Protein AF-A0A969L9N4-F1 (afdb_monomer_lite)

Secondary structure (DSSP, 8-state):
-HHHHHTT---EEEEE--GGGGTTS---SGGGEEEEE-GGG-TT-EEEEEE-SSHHHHHHHHHHHHHTGGGEEEEEETTEEEEEETTS-HHHHHHHHHHHHHGGGTPPPPPPPPPP-PPPP-------------------------------PPPP-PPPP--------PPP-------PPPP--------PPPPPPPPP------------------SS--B-TT--EEETTEEEEEEEEEEEEEEE--TTS-SPPEEEEEEEEEEEEEEEE-SSS-EE-PPPEEE-TT--EE-B-SGGGGGS-TTT-----EE-TT-EEEEEEEEEE-TT--S-EEEEE-SSTT---EEEEE--PPPTT-

Structure (mmCIF, N/CA/C/O backbone):
data_AF-A0A969L9N4-F1
#
_entry.id   AF-A0A969L9N4-F1
#
loop_
_atom_site.group_PDB
_atom_site.id
_atom_site.type_symbol
_atom_site.label_atom_id
_atom_site.label_alt_id
_atom_site.label_comp_id
_atom_site.label_asym_id
_atom_site.label_entity_id
_atom_site.label_seq_id
_atom_site.pdbx_PDB_ins_code
_atom_site.Cartn_x
_atom_site.Cartn_y
_atom_site.Cartn_z
_atom_site.occupancy
_atom_site.B_iso_or_equiv
_atom_site.auth_seq_id
_atom_site.auth_comp_id
_atom_site.auth_asym_id
_atom_site.auth_atom_id
_atom_site.pdbx_PDB_model_num
ATOM 1 N N . MET A 1 1 ? -23.355 11.011 -6.872 1.00 89.75 1 MET A N 1
ATOM 2 C CA . MET A 1 1 ? -23.318 10.849 -5.401 1.00 89.75 1 MET A CA 1
ATOM 3 C C . MET A 1 1 ? -24.676 10.509 -4.783 1.00 89.75 1 MET A C 1
ATOM 5 O O . MET A 1 1 ? -24.779 9.471 -4.146 1.00 89.75 1 MET A O 1
ATOM 9 N N . ASN A 1 2 ? -25.733 11.305 -5.001 1.00 90.38 2 ASN A N 1
ATOM 10 C CA . ASN A 1 2 ? -27.054 11.066 -4.384 1.00 90.38 2 ASN A CA 1
ATOM 11 C C . ASN A 1 2 ? -27.631 9.664 -4.633 1.00 90.38 2 ASN A C 1
ATOM 13 O O . ASN A 1 2 ? -28.237 9.103 -3.732 1.00 90.38 2 ASN A O 1
ATOM 17 N N . GLN A 1 3 ? -27.413 9.078 -5.814 1.00 91.38 3 GLN A N 1
ATOM 18 C CA . GLN A 1 3 ? -27.868 7.715 -6.115 1.00 91.38 3 GLN A CA 1
ATOM 19 C C . GLN A 1 3 ? -27.138 6.639 -5.299 1.00 91.38 3 GLN A C 1
ATOM 21 O O . GLN A 1 3 ? -27.783 5.693 -4.869 1.00 91.38 3 GLN A O 1
ATOM 26 N N . LEU A 1 4 ? -25.837 6.804 -5.025 1.00 93.25 4 LEU A N 1
ATOM 27 C CA . LEU A 1 4 ? -25.093 5.889 -4.148 1.00 93.25 4 LEU A CA 1
ATOM 28 C C . LEU A 1 4 ? -25.651 5.960 -2.718 1.00 93.25 4 LEU A C 1
ATOM 30 O O . LEU A 1 4 ? -25.966 4.936 -2.124 1.00 93.25 4 LEU A O 1
ATOM 34 N N . ARG A 1 5 ? -25.880 7.180 -2.213 1.00 93.81 5 ARG A N 1
ATOM 35 C CA . ARG A 1 5 ? -26.465 7.407 -0.882 1.00 93.81 5 ARG A CA 1
ATOM 36 C C . ARG A 1 5 ? -27.893 6.873 -0.771 1.00 93.81 5 ARG A C 1
ATOM 38 O O . ARG A 1 5 ? -28.234 6.227 0.210 1.00 93.81 5 ARG A O 1
ATOM 45 N N . ALA A 1 6 ? -28.731 7.132 -1.775 1.00 91.00 6 ALA A N 1
ATOM 46 C CA . ALA A 1 6 ? -30.112 6.650 -1.822 1.00 91.00 6 ALA A CA 1
ATOM 47 C C . ALA A 1 6 ? -30.187 5.120 -1.888 1.00 91.00 6 ALA A C 1
ATOM 49 O O . ALA A 1 6 ? -31.139 4.527 -1.391 1.00 91.00 6 ALA A O 1
ATOM 50 N N . ALA A 1 7 ? -29.166 4.492 -2.467 1.00 91.38 7 ALA A N 1
ATOM 51 C CA . ALA A 1 7 ? -29.009 3.053 -2.464 1.00 91.38 7 ALA A CA 1
ATOM 52 C C . ALA A 1 7 ? -28.450 2.507 -1.145 1.00 91.38 7 ALA A C 1
ATOM 54 O O . ALA A 1 7 ? -28.173 1.326 -1.099 1.00 91.38 7 ALA A O 1
ATOM 55 N N . GLY A 1 8 ? -28.253 3.312 -0.096 1.00 94.19 8 GLY A N 1
ATOM 56 C CA . GLY A 1 8 ? -27.733 2.844 1.193 1.00 94.19 8 GLY A CA 1
ATOM 57 C C . GLY A 1 8 ? -26.240 2.507 1.195 1.00 94.19 8 GLY A C 1
ATOM 58 O O . GLY A 1 8 ? -25.780 1.832 2.109 1.00 94.19 8 GLY A O 1
ATOM 59 N N . LEU A 1 9 ? -25.485 2.959 0.189 1.00 95.69 9 LEU A N 1
ATOM 60 C CA . LEU A 1 9 ? -24.031 2.819 0.177 1.00 95.69 9 LEU A CA 1
ATOM 61 C C . LEU A 1 9 ? -23.372 3.870 1.071 1.00 95.69 9 LEU A C 1
ATOM 63 O O . LEU A 1 9 ? -23.846 5.002 1.195 1.00 95.69 9 LEU A O 1
ATOM 67 N N . GLU A 1 10 ? -22.229 3.499 1.633 1.00 95.81 10 GLU A N 1
ATOM 68 C CA . GLU A 1 10 ? -21.398 4.365 2.462 1.00 95.81 10 GLU A CA 1
ATOM 69 C C . GLU A 1 10 ? -20.672 5.428 1.629 1.00 95.81 10 GLU A C 1
ATOM 71 O O . GLU A 1 10 ? -19.578 5.216 1.115 1.00 95.81 10 GLU A O 1
ATOM 76 N N . VAL A 1 11 ? -21.296 6.595 1.485 1.00 96.56 11 VAL A N 1
ATOM 77 C CA . VAL A 1 11 ? -20.737 7.738 0.752 1.00 96.56 11 VAL A CA 1
ATOM 78 C C . VAL A 1 11 ? -20.773 9.000 1.606 1.00 96.56 11 VAL A C 1
ATOM 80 O O . VAL A 1 11 ? -21.617 9.889 1.424 1.00 96.56 11 VAL A O 1
ATOM 83 N N . GLU A 1 12 ? -19.856 9.077 2.567 1.00 96.19 12 GLU A N 1
ATOM 84 C CA . GLU A 1 12 ? -19.789 10.187 3.515 1.00 96.19 12 GLU A CA 1
ATOM 85 C C . GLU A 1 12 ? -18.872 11.324 3.062 1.00 96.19 12 GLU A C 1
ATOM 87 O O . GLU A 1 12 ? -17.920 11.123 2.308 1.00 96.19 12 GLU A O 1
ATOM 92 N N . ASN A 1 13 ? -19.195 12.536 3.526 1.00 95.19 13 ASN A N 1
ATOM 93 C CA . ASN A 1 13 ? -18.453 13.781 3.282 1.00 95.19 13 ASN A CA 1
ATOM 94 C C . ASN A 1 13 ? -17.995 13.974 1.819 1.00 95.19 13 ASN A C 1
ATOM 96 O O . ASN A 1 13 ? -16.795 14.112 1.562 1.00 95.19 13 ASN A O 1
ATOM 100 N N . PRO A 1 14 ? -18.930 13.984 0.846 1.00 96.75 14 PRO A N 1
ATOM 101 C CA . PRO A 1 14 ? -18.577 14.185 -0.549 1.00 96.75 14 PRO A CA 1
ATOM 102 C C . PRO A 1 14 ? -17.914 15.552 -0.748 1.00 96.75 14 PRO A C 1
ATOM 104 O O . PRO A 1 14 ? -18.476 16.581 -0.371 1.00 96.75 14 PRO A O 1
ATOM 107 N N . ARG A 1 15 ? -16.743 15.572 -1.384 1.00 96.94 15 ARG A N 1
ATOM 108 C CA . ARG A 1 15 ? -16.027 16.804 -1.741 1.00 96.94 15 ARG A CA 1
ATOM 109 C C . ARG A 1 15 ? -15.456 16.721 -3.156 1.00 96.94 15 ARG A C 1
ATOM 111 O O . ARG A 1 15 ? -15.240 15.610 -3.639 1.00 96.94 15 ARG A O 1
ATOM 118 N N . PRO A 1 16 ? -15.184 17.853 -3.828 1.00 97.56 16 PRO A N 1
ATOM 119 C CA . PRO A 1 16 ? -14.400 17.840 -5.060 1.00 97.56 16 PRO A CA 1
ATOM 120 C C . PRO A 1 16 ? -13.082 17.084 -4.856 1.00 97.56 16 PRO A C 1
ATOM 122 O O . PRO A 1 16 ? -12.451 17.216 -3.796 1.00 97.56 16 PRO A O 1
ATOM 125 N N . ALA A 1 17 ? -12.695 16.264 -5.833 1.00 95.31 17 ALA A N 1
ATOM 126 C CA . ALA A 1 17 ? -11.416 15.571 -5.761 1.00 95.31 17 ALA A CA 1
ATOM 127 C C . ALA A 1 17 ? -10.264 16.551 -6.037 1.00 95.31 17 ALA A C 1
ATOM 129 O O . ALA A 1 17 ? -10.355 17.416 -6.908 1.00 95.31 17 ALA A O 1
ATOM 130 N N . VAL A 1 18 ? -9.174 16.410 -5.293 1.00 94.81 18 VAL A N 1
ATOM 131 C CA . VAL A 1 18 ? -7.928 17.171 -5.453 1.00 94.81 18 VAL A CA 1
ATOM 132 C C . VAL A 1 18 ? -6.853 16.274 -6.074 1.00 94.81 18 VAL A C 1
ATOM 134 O O . VAL A 1 18 ? -7.010 15.055 -6.044 1.00 94.81 18 VAL A O 1
ATOM 137 N N . PRO A 1 19 ? -5.742 16.819 -6.608 1.00 91.94 19 PRO A N 1
ATOM 138 C CA . PRO A 1 19 ? -4.704 16.012 -7.257 1.00 91.94 19 PRO A CA 1
ATOM 139 C C . PRO A 1 19 ? -4.193 14.831 -6.417 1.00 91.94 19 PRO A C 1
ATOM 141 O O . PRO A 1 19 ? -3.973 13.754 -6.959 1.00 91.94 19 PRO A O 1
ATOM 144 N N . ALA A 1 20 ? -4.088 14.996 -5.094 1.00 89.25 20 ALA A N 1
ATOM 145 C CA . ALA A 1 20 ? -3.664 13.927 -4.189 1.00 89.25 20 ALA A CA 1
ATOM 146 C C . ALA A 1 20 ? -4.632 12.726 -4.140 1.00 89.25 20 ALA A C 1
ATOM 148 O O . ALA A 1 20 ? -4.199 11.612 -3.866 1.00 89.25 20 ALA A O 1
ATOM 149 N N . ASP A 1 21 ? -5.925 12.914 -4.434 1.00 94.00 21 ASP A N 1
ATOM 150 C CA . ASP A 1 21 ? -6.912 11.828 -4.365 1.00 94.00 21 ASP A CA 1
ATOM 151 C C . ASP A 1 21 ? -6.747 10.795 -5.492 1.00 94.00 21 ASP A C 1
ATOM 153 O O . ASP A 1 21 ? -7.208 9.665 -5.356 1.00 94.00 21 ASP A O 1
ATOM 157 N N . TYR A 1 22 ? -6.108 11.167 -6.607 1.00 92.31 22 TYR A N 1
ATOM 158 C CA . TYR A 1 22 ? -5.897 10.277 -7.756 1.00 92.31 22 TYR A CA 1
ATOM 159 C C . TYR A 1 22 ? -4.690 9.345 -7.566 1.00 92.31 22 TYR A C 1
ATOM 161 O O . TYR A 1 22 ? -4.505 8.412 -8.349 1.00 92.31 22 TYR A O 1
ATOM 169 N N . GLY A 1 23 ? -3.879 9.569 -6.526 1.00 89.25 23 GLY A N 1
ATOM 170 C CA . GLY A 1 23 ? -2.645 8.825 -6.298 1.00 89.25 23 GLY A CA 1
ATOM 171 C C . GLY A 1 23 ? -1.676 8.987 -7.470 1.00 89.25 23 GLY A C 1
ATOM 172 O O . GLY A 1 23 ? -1.331 10.102 -7.855 1.00 89.25 23 GLY A O 1
ATOM 173 N N . THR A 1 24 ? -1.242 7.866 -8.042 1.00 88.88 24 THR A N 1
ATOM 174 C CA . THR A 1 24 ? -0.358 7.827 -9.218 1.00 88.88 24 THR A CA 1
ATOM 175 C C . THR A 1 24 ? -1.117 7.858 -10.547 1.00 88.88 24 THR A C 1
ATOM 177 O O . THR A 1 24 ? -0.489 7.989 -11.599 1.00 88.88 24 THR A O 1
ATOM 180 N N . VAL A 1 25 ? -2.452 7.752 -10.527 1.00 90.62 25 VAL A N 1
ATOM 181 C CA . VAL A 1 25 ? -3.269 7.800 -11.744 1.00 90.62 25 VAL A CA 1
ATOM 182 C C . VAL A 1 25 ? -3.280 9.232 -12.280 1.00 90.62 25 VAL A C 1
ATOM 184 O O . VAL A 1 25 ? -3.599 10.157 -11.528 1.00 90.62 25 VAL A O 1
ATOM 187 N N . PRO A 1 26 ? -2.979 9.453 -13.574 1.00 87.50 26 PRO A N 1
ATOM 188 C CA . PRO A 1 26 ? -3.083 10.775 -14.170 1.00 87.50 26 PRO A CA 1
ATOM 189 C C . PRO A 1 26 ? -4.482 11.365 -13.936 1.00 87.50 26 PRO A C 1
ATOM 191 O O . PRO A 1 26 ? -5.478 10.698 -14.234 1.00 87.50 26 PRO A O 1
ATOM 194 N N . PRO A 1 27 ? -4.593 12.602 -13.424 1.00 87.44 27 PRO A N 1
ATOM 195 C CA . PRO A 1 27 ? -5.886 13.196 -13.129 1.00 87.44 27 PRO A CA 1
ATOM 196 C C . PRO A 1 27 ? -6.657 13.432 -14.436 1.00 87.44 27 PRO A C 1
ATOM 198 O O . PRO A 1 27 ? -6.322 14.309 -15.231 1.00 87.44 27 PRO A O 1
ATOM 201 N N . ARG A 1 28 ? -7.698 12.626 -14.662 1.00 91.00 28 ARG A N 1
ATOM 202 C CA . ARG A 1 28 ? -8.675 12.765 -15.753 1.00 91.00 28 ARG A CA 1
ATOM 203 C C . ARG A 1 28 ? -10.053 13.027 -15.160 1.00 91.00 28 ARG A C 1
ATOM 205 O O . ARG A 1 28 ? -10.305 12.690 -14.003 1.00 91.00 28 ARG A O 1
ATOM 212 N N . CYS A 1 29 ? -10.958 13.599 -15.953 1.00 92.19 29 CYS A N 1
ATOM 213 C CA . CYS A 1 29 ? -12.337 13.844 -15.514 1.00 92.19 29 CYS A CA 1
ATOM 214 C C . CYS A 1 29 ? -12.420 14.764 -14.267 1.00 92.19 29 CYS A C 1
ATOM 216 O O . CYS A 1 29 ? -13.337 14.645 -13.453 1.00 92.19 29 CYS A O 1
ATOM 218 N N . VAL A 1 30 ? -11.440 15.670 -14.113 1.00 89.06 30 VAL A N 1
ATOM 219 C CA . VAL A 1 30 ? -11.200 16.460 -12.889 1.00 89.06 30 VAL A CA 1
ATOM 220 C C . VAL A 1 30 ? -12.325 17.430 -12.549 1.00 89.06 30 VAL A C 1
ATOM 222 O O . VAL A 1 30 ? -12.646 17.614 -11.380 1.00 89.06 30 VAL A O 1
ATOM 225 N N . ASP A 1 31 ? -12.970 18.004 -13.562 1.00 87.75 31 ASP A N 1
ATOM 226 C CA . ASP A 1 31 ? -14.007 19.021 -13.365 1.00 87.75 31 ASP A CA 1
ATOM 227 C C . ASP A 1 31 ? -15.308 18.437 -12.798 1.00 87.75 31 ASP A C 1
ATOM 229 O O . ASP A 1 31 ? -16.216 19.166 -12.405 1.00 87.75 31 ASP A O 1
ATOM 233 N N . SER A 1 32 ? -15.445 17.110 -12.796 1.00 91.31 32 SER A N 1
ATOM 234 C CA . SER A 1 32 ? -16.660 16.411 -12.368 1.00 91.31 32 SER A CA 1
ATOM 235 C C . SER A 1 32 ? -16.356 15.198 -11.495 1.00 91.31 32 SER A C 1
ATOM 237 O O . SER A 1 32 ? -17.127 14.234 -11.455 1.00 91.31 32 SER A O 1
ATOM 239 N N . SER A 1 33 ? -15.234 15.247 -10.782 1.00 94.31 33 SER A N 1
ATOM 240 C CA . SER A 1 33 ? -14.834 14.212 -9.845 1.00 94.31 33 SER A CA 1
ATOM 241 C C . SER A 1 33 ? -15.171 14.588 -8.402 1.00 94.31 33 SER A C 1
ATOM 243 O O . SER A 1 33 ? -15.034 15.731 -7.957 1.00 94.31 33 SER A O 1
ATOM 245 N N . GLN A 1 34 ? -15.635 13.600 -7.643 1.00 97.56 34 GLN A N 1
ATOM 246 C CA . GLN A 1 34 ? -15.942 13.746 -6.227 1.00 97.56 34 GLN A CA 1
ATOM 247 C C . GLN A 1 34 ? -15.297 12.625 -5.424 1.00 97.56 34 GLN A C 1
ATOM 249 O O . GLN A 1 34 ? -15.506 11.448 -5.708 1.00 97.56 34 GLN A O 1
ATOM 254 N N . ARG A 1 35 ? -14.565 13.000 -4.379 1.00 97.00 35 ARG A N 1
ATOM 255 C CA . ARG A 1 35 ? -14.085 12.110 -3.324 1.00 97.00 35 ARG A CA 1
ATOM 256 C C . ARG A 1 35 ? -15.199 11.885 -2.304 1.00 97.00 35 ARG A C 1
ATOM 258 O O . ARG A 1 35 ? -15.939 12.816 -1.989 1.00 97.00 35 ARG A O 1
ATOM 265 N N . PHE A 1 36 ? -15.295 10.674 -1.769 1.00 97.75 36 PHE A N 1
ATOM 266 C CA . PHE A 1 36 ? -16.130 10.335 -0.614 1.00 97.75 36 PHE A CA 1
ATOM 267 C C . PHE A 1 36 ? -15.400 9.368 0.314 1.00 97.75 36 PHE A C 1
ATOM 269 O O . PHE A 1 36 ? -14.445 8.717 -0.107 1.00 97.75 36 PHE A O 1
ATOM 276 N N . PHE A 1 37 ? -15.881 9.254 1.548 1.00 95.88 37 PHE A N 1
ATOM 277 C CA . PHE A 1 37 ? -15.363 8.346 2.568 1.00 95.88 37 PHE A CA 1
ATOM 278 C C . PHE A 1 37 ? -16.292 7.149 2.780 1.00 95.88 37 PHE A C 1
ATOM 280 O O . PHE A 1 37 ? -17.510 7.281 2.642 1.00 95.88 37 PHE A O 1
ATOM 287 N N . ILE A 1 38 ? -15.698 6.008 3.139 1.00 96.75 38 ILE A N 1
ATOM 288 C CA . ILE A 1 38 ? -16.387 4.761 3.509 1.00 96.75 38 ILE A CA 1
ATOM 289 C C . ILE A 1 38 ? -16.078 4.502 4.993 1.00 96.75 38 ILE A C 1
ATOM 291 O O . ILE A 1 38 ? -15.004 3.973 5.297 1.00 96.75 38 ILE A O 1
ATOM 295 N N . PRO A 1 39 ? -16.945 4.927 5.934 1.00 92.88 39 PRO A N 1
ATOM 296 C CA . PRO A 1 39 ? -16.654 4.860 7.364 1.00 92.88 39 PRO A CA 1
ATOM 297 C C . PRO A 1 39 ? -16.324 3.458 7.878 1.00 92.88 39 PRO A C 1
ATOM 299 O O . PRO A 1 39 ? -15.489 3.346 8.774 1.00 92.88 39 PRO A O 1
ATOM 302 N N . SER A 1 40 ? -16.905 2.397 7.302 1.00 93.12 40 SER A N 1
ATOM 303 C CA . SER A 1 40 ? -16.633 1.020 7.735 1.00 93.12 40 SER A CA 1
ATOM 304 C C . SER A 1 40 ? -15.172 0.602 7.571 1.00 93.12 40 SER A C 1
ATOM 306 O O . SER A 1 40 ? -14.756 -0.387 8.161 1.00 93.12 40 SER A O 1
ATOM 308 N N . LEU A 1 41 ? -14.403 1.312 6.740 1.00 86.56 41 LEU A N 1
ATOM 309 C CA . LEU A 1 41 ? -12.993 1.022 6.478 1.00 86.56 41 LEU A CA 1
ATOM 310 C C . LEU A 1 41 ? -12.018 1.843 7.341 1.00 86.56 41 LEU A C 1
ATOM 312 O O . LEU A 1 41 ? -10.812 1.591 7.294 1.00 86.56 41 LEU A O 1
ATOM 316 N N . GLY A 1 42 ? -12.519 2.818 8.109 1.00 84.50 42 GLY A N 1
ATOM 317 C CA . GLY A 1 42 ? -11.715 3.692 8.968 1.00 84.50 42 GLY A CA 1
ATOM 318 C C . GLY A 1 42 ? -10.767 4.653 8.229 1.00 84.50 42 GLY A C 1
ATOM 319 O O . GLY A 1 42 ? -10.512 4.547 7.028 1.00 84.50 42 GLY A O 1
ATOM 320 N N . GLY A 1 43 ? -10.223 5.625 8.969 1.00 84.44 43 GLY A N 1
ATOM 321 C CA . GLY A 1 43 ? -9.206 6.560 8.472 1.00 84.44 43 GLY A CA 1
ATOM 322 C C . GLY A 1 43 ? -9.630 7.356 7.228 1.00 84.44 43 GLY A C 1
ATOM 323 O O . GLY A 1 43 ? -10.756 7.839 7.127 1.00 84.44 43 GLY A O 1
ATOM 324 N N . ALA A 1 44 ? -8.707 7.497 6.271 1.00 82.69 44 ALA A N 1
ATOM 325 C CA . ALA A 1 44 ? -8.928 8.201 5.006 1.00 82.69 44 ALA A CA 1
ATOM 326 C C . ALA A 1 44 ? -9.532 7.316 3.894 1.00 82.69 44 ALA A C 1
ATOM 328 O O . ALA A 1 44 ? -9.554 7.728 2.729 1.00 82.69 44 ALA A O 1
ATOM 329 N N . ALA A 1 45 ? -10.008 6.111 4.227 1.00 90.88 45 ALA A N 1
ATOM 330 C CA . ALA A 1 45 ? -10.568 5.154 3.279 1.00 90.88 45 ALA A CA 1
ATOM 331 C C . ALA A 1 45 ? -11.811 5.696 2.567 1.00 90.88 45 ALA A C 1
ATOM 333 O O . ALA A 1 45 ? -12.655 6.374 3.159 1.00 90.88 45 ALA A O 1
ATOM 334 N N . GLY A 1 46 ? -11.970 5.370 1.286 1.00 95.56 46 GLY A N 1
ATOM 335 C CA . GLY A 1 46 ? -13.135 5.844 0.550 1.00 95.56 46 GLY A CA 1
ATOM 336 C C . GLY A 1 46 ? -13.107 5.540 -0.935 1.00 95.56 46 GLY A C 1
ATOM 337 O O . GLY A 1 46 ? -12.300 4.738 -1.392 1.00 95.56 46 GLY A O 1
ATOM 338 N N . GLY A 1 47 ? -13.909 6.262 -1.715 1.00 96.50 47 GLY A N 1
ATOM 339 C CA . GLY A 1 47 ? -13.860 6.191 -3.175 1.00 96.50 47 GLY A CA 1
ATOM 340 C C . GLY A 1 47 ? -13.824 7.534 -3.901 1.00 96.50 47 GLY A C 1
ATOM 341 O O . GLY A 1 47 ? -13.813 8.613 -3.303 1.00 96.50 47 GLY A O 1
ATOM 342 N N . LEU A 1 48 ? -13.772 7.442 -5.220 1.00 97.06 48 LEU A N 1
ATOM 343 C CA . LEU A 1 48 ? -13.910 8.518 -6.184 1.00 97.06 48 LEU A CA 1
ATOM 344 C C . LEU A 1 48 ? -15.089 8.200 -7.097 1.00 97.06 48 LEU A C 1
ATOM 346 O O . LEU A 1 48 ? -15.211 7.089 -7.605 1.00 97.06 48 LEU A O 1
ATOM 350 N N . VAL A 1 49 ? -15.939 9.191 -7.336 1.00 97.31 49 VAL A N 1
ATOM 351 C CA . VAL A 1 49 ? -16.897 9.195 -8.442 1.00 97.31 49 VAL A CA 1
ATOM 352 C C . VAL A 1 49 ? -16.344 10.134 -9.499 1.00 97.31 49 VAL A C 1
ATOM 354 O O . VAL A 1 49 ? -16.136 11.308 -9.214 1.00 97.31 49 VAL A O 1
ATOM 357 N N . LEU A 1 50 ? -16.109 9.628 -10.701 1.00 95.81 50 LEU A N 1
ATOM 358 C CA . LEU A 1 50 ? -15.505 10.343 -11.819 1.00 95.81 50 LEU A CA 1
ATOM 359 C C . LEU A 1 50 ? -16.516 10.366 -12.966 1.00 95.81 50 LEU A C 1
ATOM 361 O O . LEU A 1 50 ? -16.956 9.312 -13.428 1.00 95.81 50 LEU A O 1
ATOM 365 N N . VAL A 1 51 ? -16.901 11.558 -13.420 1.00 95.25 51 VAL A N 1
ATOM 366 C CA . VAL A 1 51 ? -17.758 11.726 -14.601 1.00 95.25 51 VAL A CA 1
ATOM 367 C C . VAL A 1 51 ? -16.906 12.279 -15.733 1.00 95.25 51 VAL A C 1
ATOM 369 O O . VAL A 1 51 ? -16.506 13.439 -15.723 1.00 95.25 51 VAL A O 1
ATOM 372 N N . CYS A 1 52 ? -16.598 11.423 -16.694 1.00 94.88 52 CYS A N 1
ATOM 373 C CA . CYS A 1 52 ? -15.730 11.736 -17.817 1.00 94.88 52 CYS A CA 1
ATOM 374 C C . CYS A 1 52 ? -16.506 12.348 -18.981 1.00 94.88 52 CYS A C 1
ATOM 376 O O . CYS A 1 52 ? -17.734 12.238 -19.068 1.00 94.88 52 CYS A O 1
ATOM 378 N N . SER A 1 53 ? -15.782 12.968 -19.913 1.00 94.12 53 SER A N 1
ATOM 379 C CA . SER A 1 53 ? -16.399 13.597 -21.086 1.00 94.12 53 SER A CA 1
ATOM 380 C C . SER A 1 53 ? -17.059 12.570 -22.012 1.00 94.12 53 SER A C 1
ATOM 382 O O . SER A 1 53 ? -18.040 12.873 -22.689 1.00 94.12 53 SER A O 1
ATOM 384 N N . ASN A 1 54 ? -16.539 11.339 -22.033 1.00 94.38 54 ASN A N 1
ATOM 385 C CA . ASN A 1 54 ? -17.031 10.250 -22.866 1.00 94.38 54 ASN A CA 1
ATOM 386 C C . ASN A 1 54 ? -16.658 8.864 -22.296 1.00 94.38 54 ASN A C 1
ATOM 388 O O . ASN A 1 54 ? -15.894 8.737 -21.338 1.00 94.38 54 ASN A O 1
ATOM 392 N N . GLN A 1 55 ? -17.216 7.809 -22.899 1.00 95.62 55 GLN A N 1
ATOM 393 C CA . GLN A 1 55 ? -16.999 6.419 -22.477 1.00 95.62 55 GLN A CA 1
ATOM 394 C C . GLN A 1 55 ? -15.551 5.943 -22.670 1.00 95.62 55 GLN A C 1
ATOM 396 O O . GLN A 1 55 ? -15.062 5.140 -21.878 1.00 95.62 55 GLN A O 1
ATOM 401 N N . GLN A 1 56 ? -14.863 6.424 -23.710 1.00 95.75 56 GLN A N 1
ATOM 402 C CA . GLN A 1 56 ? -13.486 6.028 -24.007 1.00 95.75 56 GLN A CA 1
ATOM 403 C C . GLN A 1 56 ? -12.523 6.547 -22.936 1.00 95.75 56 GLN A C 1
ATOM 405 O O . GLN A 1 56 ? -11.649 5.810 -22.488 1.00 95.75 56 GLN A O 1
ATOM 410 N N . GLU A 1 57 ? -12.719 7.782 -22.476 1.00 95.12 57 GLU A N 1
ATOM 411 C CA . GLU A 1 57 ? -11.953 8.365 -21.375 1.00 95.12 57 GLU A CA 1
ATOM 412 C C . GLU A 1 57 ? -12.195 7.611 -20.059 1.00 95.12 57 GLU A C 1
ATOM 414 O O . GLU A 1 57 ? -11.235 7.246 -19.383 1.00 95.12 57 GLU A O 1
ATOM 419 N N . ALA A 1 58 ? -13.454 7.292 -19.733 1.00 95.62 58 ALA A N 1
ATOM 420 C CA . ALA A 1 58 ? -13.782 6.497 -18.547 1.00 95.62 58 ALA A CA 1
ATOM 421 C C . ALA A 1 58 ? -13.191 5.073 -18.606 1.00 95.62 58 ALA A C 1
ATOM 423 O O . ALA A 1 58 ? -12.749 4.550 -17.586 1.00 95.62 58 ALA A O 1
ATOM 424 N N . GLN A 1 59 ? -13.157 4.442 -19.786 1.00 96.50 59 GLN A N 1
ATOM 425 C CA . GLN A 1 59 ? -12.516 3.136 -19.990 1.00 96.50 59 GLN A CA 1
ATOM 426 C C . GLN A 1 59 ? -10.997 3.214 -19.826 1.00 96.50 59 GLN A C 1
ATOM 428 O O . GLN A 1 59 ? -10.424 2.342 -19.178 1.00 96.50 59 GLN A O 1
ATOM 433 N N . ALA A 1 60 ? -10.347 4.227 -20.406 1.00 95.00 60 ALA A N 1
ATOM 434 C CA . ALA A 1 60 ? -8.909 4.423 -20.252 1.00 95.00 60 ALA A CA 1
ATOM 435 C C . ALA A 1 60 ? -8.550 4.621 -18.775 1.00 95.00 60 ALA A C 1
ATOM 437 O O . ALA A 1 60 ? -7.675 3.935 -18.260 1.00 95.00 60 ALA A O 1
ATOM 438 N N . LEU A 1 61 ? -9.308 5.467 -18.073 1.00 95.12 61 LEU A N 1
ATOM 439 C CA . LEU A 1 61 ? -9.111 5.698 -16.648 1.00 95.12 61 LEU A CA 1
ATOM 440 C C . LEU A 1 61 ? -9.351 4.430 -15.816 1.00 95.12 61 LEU A C 1
ATOM 442 O O . LEU A 1 61 ? -8.601 4.154 -14.888 1.00 95.12 61 LEU A O 1
ATOM 446 N N . GLN A 1 62 ? -10.360 3.623 -16.160 1.00 95.94 62 GLN A N 1
ATOM 447 C CA . GLN A 1 62 ? -10.577 2.340 -15.495 1.00 95.94 62 GLN A CA 1
ATOM 448 C C . GLN A 1 62 ? -9.382 1.394 -15.667 1.00 95.94 62 GLN A C 1
ATOM 450 O O . GLN A 1 62 ? -9.000 0.719 -14.715 1.00 95.94 62 GLN A O 1
ATOM 455 N N . ASN A 1 63 ? -8.791 1.350 -16.863 1.00 95.06 63 ASN A N 1
ATOM 456 C CA . ASN A 1 63 ? -7.602 0.543 -17.118 1.00 95.06 63 ASN A CA 1
ATOM 457 C C . ASN A 1 63 ? -6.412 1.035 -16.286 1.00 95.06 63 ASN A C 1
ATOM 459 O O . ASN A 1 63 ? -5.720 0.204 -15.707 1.00 95.06 63 ASN A O 1
ATOM 463 N N . ASP A 1 64 ? -6.227 2.356 -16.177 1.00 92.56 64 ASP A N 1
ATOM 464 C CA . ASP A 1 64 ? -5.169 2.961 -15.360 1.00 92.56 64 ASP A CA 1
ATOM 465 C C . ASP A 1 64 ? -5.317 2.550 -13.878 1.00 92.56 64 ASP A C 1
ATOM 467 O O . ASP A 1 64 ? -4.354 2.101 -13.265 1.00 92.56 64 ASP A O 1
ATOM 471 N N . TYR A 1 65 ? -6.531 2.607 -13.312 1.00 93.31 65 TYR A N 1
ATOM 472 C CA . TYR A 1 65 ? -6.790 2.142 -11.938 1.00 93.31 65 TYR A CA 1
ATOM 473 C C . TYR A 1 65 ? -6.612 0.628 -11.767 1.00 93.31 65 TYR A C 1
ATOM 475 O O . TYR A 1 65 ? -6.033 0.189 -10.778 1.00 93.31 65 TYR A O 1
ATOM 483 N N . ASN A 1 66 ? -7.086 -0.180 -12.719 1.00 90.00 66 ASN A N 1
ATOM 484 C CA . ASN A 1 66 ? -6.943 -1.636 -12.649 1.00 90.00 66 ASN A CA 1
ATOM 485 C C . ASN A 1 66 ? -5.474 -2.074 -12.751 1.00 90.00 66 ASN A C 1
ATOM 487 O O . ASN A 1 66 ? -5.096 -3.081 -12.157 1.00 90.00 66 ASN A O 1
ATOM 491 N N . ALA A 1 67 ? -4.640 -1.312 -13.465 1.00 88.94 67 ALA A N 1
ATOM 492 C CA . ALA A 1 67 ? -3.203 -1.554 -13.553 1.00 88.94 67 ALA A CA 1
ATOM 493 C C . ALA A 1 67 ? -2.468 -1.321 -12.219 1.00 88.94 67 ALA A C 1
ATOM 495 O O . ALA A 1 67 ? -1.389 -1.872 -12.025 1.00 88.94 67 ALA A O 1
ATOM 496 N N . LEU A 1 68 ? -3.055 -0.564 -11.282 1.00 81.25 68 LEU A N 1
ATOM 497 C CA . LEU A 1 68 ? -2.525 -0.411 -9.920 1.00 81.25 68 LEU A CA 1
ATOM 498 C C . LEU A 1 68 ? -2.802 -1.629 -9.019 1.00 81.25 68 LEU A C 1
ATOM 500 O O . LEU A 1 68 ? -2.337 -1.672 -7.879 1.00 81.25 68 LEU A O 1
ATOM 504 N N . GLY A 1 69 ? -3.552 -2.622 -9.506 1.00 79.56 69 GLY A N 1
ATOM 505 C CA . GLY A 1 69 ? -3.832 -3.863 -8.790 1.00 79.56 69 GLY A CA 1
ATOM 506 C C . GLY A 1 69 ? -4.843 -3.705 -7.651 1.00 79.56 69 GLY A C 1
ATOM 507 O O . GLY A 1 69 ? -5.770 -2.897 -7.711 1.00 79.56 69 GLY A O 1
ATOM 508 N N . ALA A 1 70 ? -4.671 -4.507 -6.597 1.00 72.19 70 ALA A N 1
ATOM 509 C CA . ALA A 1 70 ? -5.653 -4.686 -5.522 1.00 72.19 70 ALA A CA 1
ATOM 510 C C . ALA A 1 70 ? -5.939 -3.431 -4.669 1.00 72.19 70 ALA A C 1
ATOM 512 O O . ALA A 1 70 ? -6.824 -3.468 -3.819 1.00 72.19 70 ALA A O 1
ATOM 513 N N . GLY A 1 71 ? -5.225 -2.317 -4.876 1.00 78.62 71 GLY A N 1
ATOM 514 C CA . GLY A 1 71 ? -5.426 -1.074 -4.123 1.00 78.62 71 GLY A CA 1
ATOM 515 C C . GLY A 1 71 ? -6.770 -0.382 -4.386 1.00 78.62 71 GLY A C 1
ATOM 516 O O . GLY A 1 71 ? -7.216 0.419 -3.564 1.00 78.62 71 GLY A O 1
ATOM 517 N N . SER A 1 72 ? -7.446 -0.696 -5.496 1.00 87.81 72 SER A N 1
ATOM 518 C CA . SER A 1 72 ? -8.765 -0.139 -5.805 1.00 87.81 72 SER A CA 1
ATOM 519 C C . SER A 1 72 ? -9.650 -1.123 -6.563 1.00 87.81 72 SER A C 1
ATOM 521 O O . SER A 1 72 ? -9.177 -1.893 -7.395 1.00 87.81 72 SER A O 1
ATOM 523 N N . ARG A 1 73 ? -10.958 -1.075 -6.306 1.00 94.75 73 ARG A N 1
ATOM 524 C CA . ARG A 1 73 ? -11.978 -1.735 -7.128 1.00 94.75 73 ARG A CA 1
ATOM 525 C C . ARG A 1 73 ? -12.694 -0.688 -7.961 1.00 94.75 73 ARG A C 1
ATOM 527 O O . ARG A 1 73 ? -13.112 0.343 -7.439 1.00 94.75 73 ARG A O 1
ATOM 534 N N . THR A 1 74 ? -12.855 -0.955 -9.252 1.00 96.88 74 THR A N 1
ATOM 535 C CA . THR A 1 74 ? -13.479 -0.008 -10.175 1.00 96.88 74 THR A CA 1
ATOM 536 C C . THR A 1 74 ? -14.758 -0.554 -10.790 1.00 96.88 74 THR A C 1
ATOM 538 O O . THR A 1 74 ? -14.830 -1.695 -11.242 1.00 96.88 74 THR A O 1
ATOM 541 N N . PHE A 1 75 ? -15.772 0.300 -10.872 1.00 96.75 75 PHE A N 1
ATOM 542 C CA . PHE A 1 75 ? -17.052 0.005 -11.501 1.00 96.75 75 PHE A CA 1
ATOM 543 C C . PHE A 1 75 ? -17.366 1.108 -12.497 1.00 96.75 75 PHE A C 1
ATOM 545 O O . PHE A 1 75 ? -17.322 2.289 -12.152 1.00 96.75 75 PHE A O 1
ATOM 552 N N . ARG A 1 76 ? -17.704 0.746 -13.733 1.00 96.50 76 ARG A N 1
ATOM 553 C CA . ARG A 1 76 ? -17.973 1.718 -14.792 1.00 96.50 76 ARG A CA 1
ATOM 554 C C . ARG A 1 76 ? -19.339 1.492 -15.404 1.00 96.50 76 ARG A C 1
ATOM 556 O O . ARG A 1 76 ? -19.723 0.358 -15.672 1.00 96.50 76 ARG A O 1
ATOM 563 N N . ASN A 1 77 ? -20.020 2.588 -15.708 1.00 95.69 77 ASN A N 1
ATOM 564 C CA . ASN A 1 77 ? -21.188 2.587 -16.566 1.00 95.69 77 ASN A CA 1
ATOM 565 C C . ASN A 1 77 ? -21.202 3.852 -17.429 1.00 95.69 77 ASN A C 1
ATOM 567 O O . ASN A 1 77 ? -21.170 4.967 -16.911 1.00 95.69 77 ASN A O 1
ATOM 571 N N . ASN A 1 78 ? -21.234 3.686 -18.752 1.00 94.75 78 ASN A N 1
ATOM 572 C CA . ASN A 1 78 ? -21.046 4.777 -19.707 1.00 94.75 78 ASN A CA 1
ATOM 573 C C . ASN A 1 78 ? -19.785 5.614 -19.400 1.00 94.75 78 ASN A C 1
ATOM 575 O O . ASN A 1 78 ? -18.676 5.083 -19.387 1.00 94.75 78 ASN A O 1
ATOM 579 N N . ASN A 1 79 ? -19.952 6.922 -19.210 1.00 95.50 79 ASN A N 1
ATOM 580 C CA . ASN A 1 79 ? -18.903 7.885 -18.898 1.00 95.50 79 ASN A CA 1
ATOM 581 C C . ASN A 1 79 ? -18.721 8.098 -17.383 1.00 95.50 79 ASN A C 1
ATOM 583 O O . ASN A 1 79 ? -18.000 9.008 -16.989 1.00 95.50 79 ASN A O 1
ATOM 587 N N . VAL A 1 80 ? -19.373 7.294 -16.538 1.00 95.81 80 VAL A N 1
ATOM 588 C CA . VAL A 1 80 ? -19.219 7.336 -15.081 1.00 95.81 80 VAL A CA 1
ATOM 589 C C . VAL A 1 80 ? -18.336 6.179 -14.632 1.00 95.81 80 VAL A C 1
ATOM 591 O O . VAL A 1 80 ? -18.600 5.020 -14.959 1.00 95.81 80 VAL A O 1
ATOM 594 N N . LEU A 1 81 ? -17.313 6.497 -13.849 1.00 96.62 81 LEU A N 1
ATOM 595 C CA . LEU A 1 81 ? -16.435 5.547 -13.180 1.00 96.62 81 LEU A CA 1
ATOM 596 C C . LEU A 1 81 ? -16.523 5.778 -11.670 1.00 96.62 81 LEU A C 1
ATOM 598 O O . LEU A 1 81 ? -16.434 6.908 -11.198 1.00 96.62 81 LEU A O 1
ATOM 602 N N . VAL A 1 82 ? -16.694 4.708 -10.907 1.00 97.38 82 VAL A N 1
ATOM 603 C CA . VAL A 1 82 ? -16.576 4.714 -9.452 1.00 97.38 82 VAL A CA 1
ATOM 604 C C . VAL A 1 82 ? -15.378 3.855 -9.089 1.00 97.38 82 VAL A C 1
ATOM 606 O O . VAL A 1 82 ? -15.356 2.673 -9.415 1.00 97.38 82 VAL A O 1
ATOM 609 N N . SER A 1 83 ? -14.387 4.454 -8.441 1.00 96.69 83 SER A N 1
ATOM 610 C CA . SER A 1 83 ? -13.254 3.750 -7.839 1.00 96.69 83 SER A CA 1
ATOM 611 C C . SER A 1 83 ? -13.458 3.736 -6.330 1.00 96.69 83 SER A C 1
ATOM 613 O O . SER A 1 83 ? -13.801 4.764 -5.755 1.00 96.69 83 SER A O 1
ATOM 615 N N . VAL A 1 84 ? -13.307 2.594 -5.679 1.00 96.94 84 VAL A N 1
ATOM 616 C CA . VAL A 1 84 ? -13.406 2.450 -4.221 1.00 96.94 84 VAL A CA 1
ATOM 617 C C . VAL A 1 84 ? -12.181 1.727 -3.696 1.00 96.94 84 VAL A C 1
ATOM 619 O O . VAL A 1 84 ? -11.557 0.953 -4.418 1.00 96.94 84 VAL A O 1
ATOM 622 N N . ASP A 1 85 ? -11.845 1.991 -2.438 1.00 94.56 85 ASP A N 1
ATOM 623 C CA . ASP A 1 85 ? -10.780 1.300 -1.716 1.00 94.56 85 ASP A CA 1
ATOM 624 C C . ASP A 1 85 ? -10.920 -0.227 -1.848 1.00 94.56 85 ASP A C 1
ATOM 626 O O . ASP A 1 85 ? -12.013 -0.781 -1.695 1.00 94.56 85 ASP A O 1
ATOM 630 N N . GLY A 1 86 ? -9.812 -0.904 -2.158 1.00 92.69 86 GLY A N 1
ATOM 631 C CA . GLY A 1 86 ? -9.787 -2.349 -2.383 1.00 92.69 86 GLY A CA 1
ATOM 632 C C . GLY A 1 86 ? -10.157 -3.199 -1.163 1.00 92.69 86 GLY A C 1
ATOM 633 O O . GLY A 1 86 ? -10.479 -4.372 -1.336 1.00 92.69 86 GLY A O 1
ATOM 634 N N . ARG A 1 87 ? -10.166 -2.617 0.046 1.00 90.88 87 ARG A N 1
ATOM 635 C CA . ARG A 1 87 ? -10.494 -3.301 1.309 1.00 90.88 87 ARG A CA 1
ATOM 636 C C . ARG A 1 87 ? -11.986 -3.568 1.521 1.00 90.88 87 ARG A C 1
ATOM 638 O O . ARG A 1 87 ? -12.341 -4.220 2.500 1.00 90.88 87 ARG A O 1
ATOM 645 N N . ILE A 1 88 ? -12.874 -3.066 0.659 1.00 94.44 88 ILE A N 1
ATOM 646 C CA . ILE A 1 88 ? -14.296 -3.423 0.757 1.00 94.44 88 ILE A CA 1
ATOM 647 C C . ILE A 1 88 ? -14.509 -4.920 0.504 1.00 94.44 88 ILE A C 1
ATOM 649 O O . ILE A 1 88 ? -13.842 -5.537 -0.325 1.00 94.44 88 ILE A O 1
ATOM 653 N N . THR A 1 89 ? -15.504 -5.494 1.174 1.00 92.81 89 THR A N 1
ATOM 654 C CA . THR A 1 89 ? -15.912 -6.887 0.941 1.00 92.81 89 THR A CA 1
ATOM 655 C C . THR A 1 89 ? -16.475 -7.082 -0.472 1.00 92.81 89 THR A C 1
ATOM 657 O O . THR A 1 89 ? -16.991 -6.144 -1.089 1.00 92.81 89 THR A O 1
ATOM 660 N N . ASP A 1 90 ? -16.479 -8.320 -0.975 1.00 91.12 90 ASP A N 1
ATOM 661 C CA . ASP A 1 90 ? -17.143 -8.653 -2.245 1.00 91.12 90 ASP A CA 1
ATOM 662 C C . ASP A 1 90 ? -18.626 -8.280 -2.243 1.00 91.12 90 ASP A C 1
ATOM 664 O O . ASP A 1 90 ? -19.160 -7.809 -3.248 1.00 91.12 90 ASP A O 1
ATOM 668 N N . GLN A 1 91 ? -19.293 -8.431 -1.097 1.00 92.56 91 GLN A N 1
ATOM 669 C CA . GLN A 1 91 ? -20.681 -8.019 -0.938 1.00 92.56 91 GLN A CA 1
ATOM 670 C C . GLN A 1 91 ? -20.843 -6.510 -1.150 1.00 92.56 91 GLN A C 1
ATOM 672 O O . GLN A 1 91 ? -21.690 -6.104 -1.944 1.00 92.56 91 GLN A O 1
ATOM 677 N N . GLN A 1 92 ? -20.026 -5.684 -0.491 1.00 95.00 92 GLN A N 1
ATOM 678 C CA . GLN A 1 92 ? -20.039 -4.233 -0.692 1.00 95.00 92 GLN A CA 1
ATOM 679 C C . GLN A 1 92 ? -19.716 -3.884 -2.150 1.00 95.00 92 GLN A C 1
ATOM 681 O O . GLN A 1 92 ? -20.438 -3.104 -2.767 1.00 95.00 92 GLN A O 1
ATOM 686 N N . ALA A 1 93 ? -18.693 -4.508 -2.740 1.00 95.75 93 ALA A N 1
ATOM 687 C CA . ALA A 1 93 ? -18.314 -4.288 -4.135 1.00 95.75 93 ALA A CA 1
ATOM 688 C C . ALA A 1 93 ? -19.474 -4.567 -5.103 1.00 95.75 93 ALA A C 1
ATOM 690 O O . ALA A 1 93 ? -19.766 -3.745 -5.973 1.00 95.75 93 ALA A O 1
ATOM 691 N N . ASN A 1 94 ? -20.197 -5.670 -4.900 1.00 94.44 94 ASN A N 1
ATOM 692 C CA . ASN A 1 94 ? -21.381 -6.013 -5.684 1.00 94.44 94 ASN A CA 1
ATOM 693 C C . ASN A 1 94 ? -22.497 -4.967 -5.541 1.00 94.44 94 ASN A C 1
ATOM 695 O O . ASN A 1 94 ? -23.172 -4.656 -6.524 1.00 94.44 94 ASN A O 1
ATOM 699 N N . GLN A 1 95 ? -22.682 -4.385 -4.351 1.00 95.31 95 GLN A N 1
ATOM 700 C CA . GLN A 1 95 ? -23.655 -3.308 -4.143 1.00 95.31 95 GLN A CA 1
ATOM 701 C C . GLN A 1 95 ? -23.251 -2.033 -4.902 1.00 95.31 95 GLN A C 1
ATOM 703 O O . GLN A 1 95 ? -24.081 -1.464 -5.614 1.00 95.31 95 GLN A O 1
ATOM 708 N N . TYR A 1 96 ? -21.983 -1.611 -4.825 1.00 96.25 96 TYR A N 1
ATOM 709 C CA . TYR A 1 96 ? -21.475 -0.481 -5.616 1.00 96.25 96 TYR A CA 1
ATOM 710 C C . TYR A 1 96 ? -21.660 -0.720 -7.116 1.00 96.25 96 TYR A C 1
ATOM 712 O O . TYR A 1 96 ? -22.199 0.141 -7.816 1.00 96.25 96 TYR A O 1
ATOM 720 N N . GLN A 1 97 ? -21.284 -1.903 -7.606 1.00 95.75 97 GLN A N 1
ATOM 721 C CA . GLN A 1 97 ? -21.438 -2.256 -9.012 1.00 95.75 97 GLN A CA 1
ATOM 722 C C . GLN A 1 97 ? -22.900 -2.235 -9.462 1.00 95.75 97 GLN A C 1
ATOM 724 O O . GLN A 1 97 ? -23.202 -1.695 -10.526 1.00 95.75 97 GLN A O 1
ATOM 729 N N . ALA A 1 98 ? -23.818 -2.777 -8.658 1.00 94.25 98 ALA A N 1
ATOM 730 C CA . ALA A 1 98 ? -25.243 -2.780 -8.973 1.00 94.25 98 ALA A CA 1
ATOM 731 C C . ALA A 1 98 ? -25.793 -1.355 -9.135 1.00 94.25 98 ALA A C 1
ATOM 733 O O . ALA A 1 98 ? -26.497 -1.070 -10.108 1.00 94.25 98 ALA A O 1
ATOM 734 N N . VAL A 1 99 ? -25.425 -0.439 -8.233 1.00 95.00 99 VAL A N 1
ATOM 735 C CA . VAL A 1 99 ? -25.858 0.962 -8.320 1.00 95.00 99 VAL A CA 1
ATOM 736 C C . VAL A 1 99 ? -25.242 1.648 -9.530 1.00 95.00 99 VAL A C 1
ATOM 738 O O . VAL A 1 99 ? -25.959 2.329 -10.261 1.00 95.00 99 VAL A O 1
ATOM 741 N N . VAL A 1 100 ? -23.949 1.433 -9.790 1.00 94.88 100 VAL A N 1
ATOM 742 C CA . VAL A 1 100 ? -23.271 1.996 -10.963 1.00 94.88 100 VAL A CA 1
ATOM 743 C C . VAL A 1 100 ? -23.913 1.504 -12.257 1.00 94.88 100 VAL A C 1
ATOM 745 O O . VAL A 1 100 ? -24.214 2.324 -13.120 1.00 94.88 100 VAL A O 1
ATOM 748 N N . ASN A 1 101 ? -24.230 0.213 -12.373 1.00 93.69 101 ASN A N 1
ATOM 749 C CA . ASN A 1 101 ? -24.925 -0.365 -13.528 1.00 93.69 101 ASN A CA 1
ATOM 750 C C . ASN A 1 101 ? -26.335 0.224 -13.737 1.00 93.69 101 ASN A C 1
ATOM 752 O O . ASN A 1 101 ? -26.785 0.358 -14.877 1.00 93.69 101 ASN A O 1
ATOM 756 N N . ALA A 1 102 ? -27.019 0.641 -12.667 1.00 90.94 102 ALA A N 1
ATOM 757 C CA . ALA A 1 102 ? -28.347 1.248 -12.752 1.00 90.94 102 ALA A CA 1
ATOM 758 C C . ALA A 1 102 ? -28.336 2.698 -13.286 1.00 90.94 102 ALA A C 1
ATOM 760 O O . ALA A 1 102 ? -29.335 3.134 -13.865 1.00 90.94 102 ALA A O 1
ATOM 761 N N . LEU A 1 103 ? -27.214 3.427 -13.165 1.00 85.25 103 LEU A N 1
ATOM 762 C CA . LEU A 1 103 ? -27.097 4.853 -13.533 1.00 85.25 103 LEU A CA 1
ATOM 763 C C . LEU A 1 103 ? -27.504 5.173 -14.985 1.00 85.25 103 LEU A C 1
ATOM 765 O O . LEU A 1 103 ? -27.989 6.268 -15.255 1.00 85.25 103 LEU A O 1
ATOM 769 N N . SER A 1 104 ? -27.352 4.226 -15.913 1.00 63.56 104 SER A N 1
ATOM 770 C CA . SER A 1 104 ? -27.577 4.441 -17.353 1.00 63.56 104 SER A CA 1
ATOM 771 C C . SER A 1 104 ? -29.016 4.289 -17.830 1.00 63.56 104 SER A C 1
ATOM 773 O O . SER A 1 104 ? -29.301 4.576 -18.989 1.00 63.56 104 SER A O 1
ATOM 775 N N . THR A 1 105 ? -29.931 3.824 -16.983 1.00 56.66 105 THR A N 1
ATOM 776 C CA . THR A 1 105 ? -31.286 3.465 -17.439 1.00 56.66 105 THR A CA 1
ATOM 777 C C . THR A 1 105 ? -32.333 4.546 -17.192 1.00 56.66 105 THR A C 1
ATOM 779 O O . THR A 1 105 ? -33.476 4.381 -17.608 1.00 56.66 105 THR A O 1
ATOM 782 N N . GLY A 1 106 ? -32.001 5.622 -16.464 1.00 53.47 106 GLY A N 1
ATOM 783 C CA . GLY A 1 106 ? -33.024 6.498 -15.873 1.00 53.47 106 GLY A CA 1
ATOM 784 C C . GLY A 1 106 ? -34.009 5.737 -14.964 1.00 53.47 106 GLY A C 1
ATOM 785 O O . GLY A 1 106 ? -35.035 6.286 -14.570 1.00 53.47 106 GLY A O 1
ATOM 786 N N . GLY A 1 107 ? -33.712 4.468 -14.662 1.00 47.50 107 GLY A N 1
ATOM 787 C CA . GLY A 1 107 ? -34.544 3.564 -13.895 1.00 47.50 107 GLY A CA 1
ATOM 788 C C . GLY A 1 107 ? -34.378 3.807 -12.405 1.00 47.50 107 GLY A C 1
ATOM 789 O O . GLY A 1 107 ? -33.315 4.197 -11.918 1.00 47.50 107 GLY A O 1
ATOM 790 N N . THR A 1 108 ? -35.454 3.568 -11.667 1.00 44.44 108 THR A N 1
ATOM 791 C CA . THR A 1 108 ? -35.438 3.513 -10.207 1.00 44.44 108 THR A CA 1
ATOM 792 C C . THR A 1 108 ? -34.435 2.456 -9.750 1.00 44.44 108 THR A C 1
ATOM 794 O O . THR A 1 108 ? -34.561 1.291 -10.128 1.00 44.44 108 THR A O 1
ATOM 797 N N . VAL A 1 109 ? -33.448 2.857 -8.944 1.00 47.50 109 VAL A N 1
ATOM 798 C CA . VAL A 1 109 ? -32.508 1.928 -8.303 1.00 47.50 109 VAL A CA 1
ATOM 799 C C . VAL A 1 109 ? -33.332 0.952 -7.453 1.00 47.50 109 VAL A C 1
ATOM 801 O O . VAL A 1 109 ? -34.102 1.422 -6.610 1.00 47.50 109 VAL A O 1
ATOM 804 N N . PRO A 1 110 ? -33.248 -0.374 -7.677 1.00 53.00 110 PRO A N 1
ATOM 805 C CA . PRO A 1 110 ? -33.968 -1.324 -6.843 1.00 53.00 110 PRO A CA 1
ATOM 806 C C . PRO A 1 110 ? -33.505 -1.150 -5.390 1.00 53.00 110 PRO A C 1
ATOM 808 O O . PRO A 1 110 ? -32.300 -1.007 -5.161 1.00 53.00 110 PRO A O 1
ATOM 811 N N . PRO A 1 111 ? -34.428 -1.117 -4.411 1.00 52.75 111 PRO A N 1
ATOM 812 C CA . PRO A 1 111 ? -34.041 -1.020 -3.012 1.00 52.75 111 PRO A CA 1
ATOM 813 C C . PRO A 1 111 ? -33.108 -2.186 -2.689 1.00 52.75 111 PRO A C 1
ATOM 815 O O . PRO A 1 111 ? -33.391 -3.326 -3.074 1.00 52.75 111 PRO A O 1
ATOM 818 N N . LEU A 1 112 ? -31.986 -1.895 -2.021 1.00 51.84 112 LEU A N 1
ATOM 819 C CA . LEU A 1 112 ? -31.092 -2.945 -1.547 1.00 51.84 112 LEU A CA 1
ATOM 820 C C . LEU A 1 112 ? -31.914 -3.975 -0.755 1.00 51.84 112 LEU A C 1
ATOM 822 O O . LEU A 1 112 ? -32.791 -3.577 0.023 1.00 51.84 112 LEU A O 1
ATOM 826 N N . PRO A 1 113 ? -31.634 -5.284 -0.899 1.00 54.62 113 PRO A N 1
ATOM 827 C CA . PRO A 1 113 ? -32.095 -6.239 0.098 1.00 54.62 113 PRO A CA 1
ATOM 828 C C . PRO A 1 113 ? -31.629 -5.738 1.474 1.00 54.62 113 PRO A C 1
ATOM 830 O O . PRO A 1 113 ? -30.538 -5.162 1.549 1.00 54.62 113 PRO A O 1
ATOM 833 N N . PRO A 1 114 ? -32.444 -5.890 2.537 1.00 46.91 114 PRO A N 1
ATOM 834 C CA . PRO A 1 114 ? -32.115 -5.365 3.856 1.00 46.91 114 PRO A CA 1
ATOM 835 C C . PRO A 1 114 ? -30.687 -5.770 4.200 1.00 46.91 114 PRO A C 1
ATOM 837 O O . PRO A 1 114 ? -30.363 -6.960 4.220 1.00 46.91 114 PRO A O 1
ATOM 840 N N . SER A 1 115 ? -29.832 -4.758 4.370 1.00 46.75 115 SER A N 1
ATOM 841 C CA . SER A 1 115 ? -28.447 -4.958 4.768 1.00 46.75 115 SER A CA 1
ATOM 842 C C . SER A 1 115 ? -28.462 -5.859 5.991 1.00 46.75 115 SER A C 1
ATOM 844 O O . SER A 1 115 ? -29.235 -5.600 6.920 1.00 46.75 115 SER A O 1
ATOM 846 N N . ALA A 1 116 ? -27.660 -6.928 5.972 1.00 41.78 116 ALA A N 1
ATOM 847 C CA . ALA A 1 116 ? -27.433 -7.725 7.166 1.00 41.78 116 ALA A CA 1
ATOM 848 C C . ALA A 1 116 ? -27.146 -6.742 8.303 1.00 41.78 116 ALA A C 1
ATOM 850 O O . ALA A 1 116 ? -26.344 -5.818 8.123 1.00 41.78 116 ALA A O 1
ATOM 851 N N . THR A 1 117 ? -27.912 -6.875 9.387 1.00 47.38 117 THR A N 1
ATOM 852 C CA . THR A 1 117 ? -27.847 -6.032 10.578 1.00 47.38 117 THR A CA 1
ATOM 853 C C . THR A 1 117 ? -26.391 -5.661 10.845 1.00 47.38 117 THR A C 1
ATOM 855 O O . THR A 1 117 ? -25.570 -6.584 10.859 1.00 47.38 117 THR A O 1
ATOM 858 N N . PRO A 1 118 ? -26.050 -4.365 11.008 1.00 39.88 118 PRO A N 1
ATOM 859 C CA . PRO A 1 118 ? -24.682 -3.973 11.318 1.00 39.88 118 PRO A CA 1
ATOM 860 C C . PRO A 1 118 ? -24.188 -4.865 12.450 1.00 39.88 118 PRO A C 1
ATOM 862 O O . PRO A 1 118 ? -24.884 -5.007 13.463 1.00 39.88 118 PRO A O 1
ATOM 865 N N . LEU A 1 119 ? -23.050 -5.533 12.228 1.00 37.28 119 LEU A N 1
ATOM 866 C CA . LEU A 1 119 ? -22.410 -6.326 13.268 1.00 37.28 119 LEU A CA 1
ATOM 867 C C . LEU A 1 119 ? -22.357 -5.443 14.520 1.00 37.28 119 LEU A C 1
ATOM 869 O O . LEU A 1 119 ? -21.910 -4.295 14.419 1.00 37.28 119 LEU A O 1
ATOM 873 N N . PRO A 1 120 ? -22.907 -5.904 15.658 1.00 35.78 120 PRO A N 1
ATOM 874 C CA . PRO A 1 120 ? -22.944 -5.093 16.859 1.00 35.78 120 PRO A CA 1
ATOM 875 C C . PRO A 1 120 ? -21.519 -4.654 17.171 1.00 35.78 120 PRO A C 1
ATOM 877 O O . PRO A 1 120 ? -20.610 -5.484 17.178 1.00 35.78 120 PRO A O 1
ATOM 880 N N . ALA A 1 121 ? -21.338 -3.350 17.392 1.00 38.12 121 ALA A N 1
ATOM 881 C CA . ALA A 1 121 ? -20.081 -2.797 17.866 1.00 38.12 121 ALA A CA 1
ATOM 882 C C . ALA A 1 121 ? -19.601 -3.656 19.040 1.00 38.12 121 ALA A C 1
ATOM 884 O O . ALA A 1 121 ? -20.333 -3.822 20.020 1.00 38.12 121 ALA A O 1
ATOM 885 N N . THR A 1 122 ? -18.424 -4.261 18.889 1.00 38.06 122 THR A N 1
ATOM 886 C CA . THR A 1 122 ? -17.823 -5.157 19.874 1.00 38.06 122 THR A CA 1
ATOM 887 C C . THR A 1 122 ? -17.866 -4.476 21.236 1.00 38.06 122 THR A C 1
ATOM 889 O O . THR A 1 122 ? -17.268 -3.419 21.437 1.00 38.06 122 THR A O 1
ATOM 892 N N . ALA A 1 123 ? -18.663 -5.038 22.144 1.00 35.50 123 ALA A N 1
ATOM 893 C CA . ALA A 1 123 ? -18.908 -4.456 23.449 1.00 35.50 123 ALA A CA 1
ATOM 894 C C . ALA A 1 123 ? -17.593 -4.360 24.230 1.00 35.50 123 ALA A C 1
ATOM 896 O O . ALA A 1 123 ? -16.879 -5.349 24.391 1.00 35.50 123 ALA A O 1
ATOM 897 N N . THR A 1 124 ? -17.299 -3.167 24.739 1.00 39.72 124 THR A N 1
ATOM 898 C CA . THR A 1 124 ? -16.231 -2.922 25.707 1.00 39.72 124 THR A CA 1
ATOM 899 C C . THR A 1 124 ? -16.440 -3.839 26.921 1.00 39.72 124 THR A C 1
ATOM 901 O O . THR A 1 124 ? -17.509 -3.765 27.541 1.00 39.72 124 THR A O 1
ATOM 904 N N . PRO A 1 125 ? -15.479 -4.707 27.292 1.00 42.41 125 PRO A N 1
ATOM 905 C CA . PRO A 1 125 ? -15.639 -5.560 28.460 1.00 42.41 125 PRO A CA 1
ATOM 906 C C . PRO A 1 125 ? -15.666 -4.685 29.718 1.00 42.41 125 PRO A C 1
ATOM 908 O O . PRO A 1 125 ? -14.667 -4.100 30.131 1.00 42.41 125 PRO A O 1
ATOM 911 N N . THR A 1 126 ? -16.853 -4.568 30.311 1.00 44.81 126 THR A N 1
ATOM 912 C CA . THR A 1 126 ? -17.063 -3.953 31.624 1.00 44.81 126 THR A CA 1
ATOM 913 C C . THR A 1 126 ? -16.714 -4.990 32.695 1.00 44.81 126 THR A C 1
ATOM 915 O O . THR A 1 126 ? -17.147 -6.137 32.609 1.00 44.81 126 THR A O 1
ATOM 918 N N . GLY A 1 127 ? -15.875 -4.581 33.650 1.00 46.47 127 GLY A N 1
ATOM 919 C CA . GLY A 1 127 ? -15.086 -5.437 34.540 1.00 46.47 127 GLY A CA 1
ATOM 920 C C . GLY A 1 127 ? -15.820 -6.423 35.456 1.00 46.47 127 GLY A C 1
ATOM 921 O O . GLY A 1 127 ? -17.026 -6.354 35.683 1.00 46.47 127 GLY A O 1
ATOM 922 N N . ALA A 1 128 ? -15.015 -7.281 36.086 1.00 37.09 128 ALA A N 1
ATOM 923 C CA . ALA A 1 128 ? -15.344 -7.962 37.334 1.00 37.09 128 ALA A CA 1
ATOM 924 C C . ALA A 1 128 ? -14.309 -7.569 38.413 1.00 37.09 128 ALA A C 1
ATOM 926 O O . ALA A 1 128 ? -13.112 -7.547 38.116 1.00 37.09 128 ALA A O 1
ATOM 927 N N . PRO A 1 129 ? -14.733 -7.254 39.652 1.00 54.12 129 PRO A N 1
ATOM 928 C CA . PRO A 1 129 ? -13.839 -6.900 40.748 1.00 54.12 129 PRO A CA 1
ATOM 929 C C . PRO A 1 129 ? -13.435 -8.149 41.546 1.00 54.12 129 PRO A C 1
ATOM 931 O O . PRO A 1 129 ? -14.288 -8.945 41.938 1.00 54.12 129 PRO A O 1
ATOM 934 N N . ALA A 1 130 ? -12.145 -8.299 41.846 1.00 44.97 130 ALA A N 1
ATOM 935 C CA . ALA A 1 130 ? -11.674 -9.282 42.818 1.00 44.97 130 ALA A CA 1
ATOM 936 C C . ALA A 1 130 ? -11.512 -8.622 44.194 1.00 44.97 130 ALA A C 1
ATOM 938 O O . ALA A 1 130 ? -10.579 -7.864 44.451 1.00 44.97 130 ALA A O 1
ATOM 939 N N . THR A 1 131 ? -12.457 -8.927 45.076 1.00 46.66 131 THR A N 1
ATOM 940 C CA . THR A 1 131 ? -12.410 -8.675 46.516 1.00 46.66 131 THR A CA 1
ATOM 941 C C . THR A 1 131 ? -11.469 -9.689 47.172 1.00 46.66 131 THR A C 1
ATOM 943 O O . THR A 1 131 ? -11.672 -10.891 47.012 1.00 46.66 131 THR A O 1
ATOM 946 N N . ALA A 1 132 ? -10.496 -9.241 47.969 1.00 41.62 132 ALA A N 1
ATOM 947 C CA . ALA A 1 132 ? -9.819 -10.104 48.938 1.00 41.62 132 ALA A CA 1
ATOM 948 C C . ALA A 1 132 ? -9.609 -9.369 50.269 1.00 41.62 132 ALA A C 1
ATOM 950 O O . ALA A 1 132 ? -9.103 -8.251 50.333 1.00 41.62 132 ALA A O 1
ATOM 951 N N . THR A 1 133 ? -10.065 -10.029 51.328 1.00 46.81 133 THR A N 1
ATOM 952 C CA . THR A 1 133 ? -10.230 -9.545 52.697 1.00 46.81 133 THR A CA 1
ATOM 953 C C . THR A 1 133 ? -9.095 -10.064 53.594 1.00 46.81 133 THR A C 1
ATOM 955 O O . THR A 1 133 ? -8.856 -11.262 53.638 1.00 46.81 133 THR A O 1
ATOM 958 N N . SER A 1 134 ? -8.425 -9.130 54.286 1.00 51.91 134 SER A N 1
ATOM 959 C CA . SER A 1 134 ? -7.757 -9.156 55.615 1.00 51.91 134 SER A CA 1
ATOM 960 C C . SER A 1 134 ? -7.133 -10.435 56.209 1.00 51.91 134 SER A C 1
ATOM 962 O O . SER A 1 134 ? -7.859 -11.403 56.391 1.00 51.91 134 SER A O 1
ATOM 964 N N . VAL A 1 135 ? -5.916 -10.311 56.788 1.00 38.53 135 VAL A N 1
ATOM 965 C CA . VAL A 1 135 ? -5.557 -10.674 58.197 1.00 38.53 135 VAL A CA 1
ATOM 966 C C . VAL A 1 135 ? -4.315 -9.850 58.672 1.00 38.53 135 VAL A C 1
ATOM 968 O O . VAL A 1 135 ? -3.415 -9.649 57.859 1.00 38.53 135 VAL A O 1
ATOM 971 N N . PRO A 1 136 ? -4.225 -9.374 59.945 1.00 66.62 136 PRO A N 1
ATOM 972 C CA . PRO A 1 136 ? -3.054 -8.697 60.559 1.00 66.62 136 PRO A CA 1
ATOM 973 C C . PRO A 1 136 ? -2.191 -9.657 61.439 1.00 66.62 136 PRO A C 1
ATOM 975 O O . PRO A 1 136 ? -2.661 -10.762 61.715 1.00 66.62 136 PRO A O 1
ATOM 978 N N . PRO A 1 137 ? -0.963 -9.303 61.914 1.00 55.84 137 PRO A N 1
ATOM 979 C CA . PRO A 1 137 ? -0.815 -8.590 63.206 1.00 55.84 137 PRO A CA 1
ATOM 980 C C . PRO A 1 137 ? 0.428 -7.659 63.395 1.00 55.84 137 PRO A C 1
ATOM 982 O O . PRO A 1 137 ? 1.491 -7.858 62.819 1.00 55.84 137 PRO A O 1
ATOM 985 N N . THR A 1 138 ? 0.240 -6.643 64.257 1.00 49.41 138 THR A N 1
ATOM 986 C CA . THR A 1 138 ? 1.056 -6.110 65.395 1.00 49.41 138 THR A CA 1
ATOM 987 C C . THR A 1 138 ? 2.473 -6.714 65.614 1.00 49.41 138 THR A C 1
ATOM 989 O O . THR A 1 138 ? 2.593 -7.929 65.580 1.00 49.41 138 THR A O 1
ATOM 992 N N . ALA A 1 139 ? 3.587 -6.021 65.936 1.00 37.12 139 ALA A N 1
ATOM 993 C CA . ALA A 1 139 ? 3.845 -4.837 66.781 1.00 37.12 139 ALA A CA 1
ATOM 994 C C . ALA A 1 139 ? 5.202 -4.131 66.459 1.00 37.12 139 ALA A C 1
ATOM 996 O O . ALA A 1 139 ? 6.065 -4.697 65.798 1.00 37.12 139 ALA A O 1
ATOM 997 N N . ALA A 1 140 ? 5.371 -2.912 66.993 1.00 43.75 140 ALA A N 1
ATOM 998 C CA . ALA A 1 140 ? 6.477 -1.936 66.854 1.00 43.75 140 ALA A CA 1
ATOM 999 C C . ALA A 1 140 ? 7.698 -2.195 67.797 1.00 43.75 140 ALA A C 1
ATOM 1001 O O . ALA A 1 140 ? 7.730 -3.270 68.393 1.00 43.75 140 ALA A O 1
ATOM 1002 N N . PRO A 1 141 ? 8.620 -1.237 68.118 1.00 65.12 141 PRO A N 1
ATOM 1003 C CA . PRO A 1 141 ? 9.069 0.017 67.462 1.00 65.12 141 PRO A CA 1
ATOM 1004 C C . PRO A 1 141 ? 10.620 0.200 67.425 1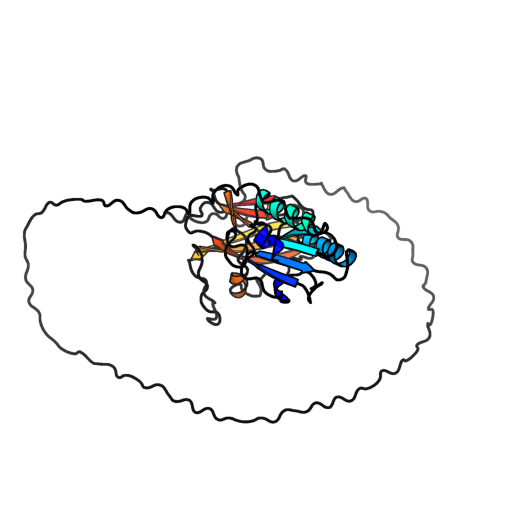.00 65.12 141 PRO A C 1
ATOM 1006 O O . PRO A 1 141 ? 11.357 -0.478 68.135 1.00 65.12 141 PRO A O 1
ATOM 1009 N N . ALA A 1 142 ? 11.123 1.226 66.720 1.00 39.62 142 ALA A N 1
ATOM 1010 C CA . ALA A 1 142 ? 12.323 1.954 67.158 1.00 39.62 142 ALA A CA 1
ATOM 1011 C C . ALA A 1 142 ? 12.314 3.419 66.692 1.00 39.62 142 ALA A C 1
ATOM 1013 O O . ALA A 1 142 ? 12.118 3.746 65.525 1.00 39.62 142 ALA A O 1
ATOM 1014 N N . THR A 1 143 ? 12.514 4.274 67.682 1.00 45.47 143 THR A N 1
ATOM 1015 C CA . THR A 1 143 ? 12.599 5.730 67.702 1.00 45.47 143 THR A CA 1
ATOM 1016 C C . THR A 1 143 ? 13.825 6.252 66.950 1.00 45.47 143 THR A C 1
ATOM 1018 O O . THR A 1 143 ? 14.924 5.757 67.180 1.00 45.47 143 THR A O 1
ATOM 1021 N N . ALA A 1 144 ? 13.681 7.333 66.179 1.00 36.94 144 ALA A N 1
ATOM 1022 C CA . ALA A 1 144 ? 14.769 8.291 65.977 1.00 36.94 144 ALA A CA 1
ATOM 1023 C C . ALA A 1 144 ? 14.215 9.686 65.662 1.00 36.94 144 ALA A C 1
ATOM 1025 O O . ALA A 1 144 ? 13.686 9.968 64.591 1.00 36.94 144 ALA A O 1
ATOM 1026 N N . THR A 1 145 ? 14.339 10.538 66.670 1.00 47.91 145 THR A N 1
ATOM 1027 C CA . THR A 1 145 ? 14.176 11.988 66.670 1.00 47.91 145 THR A CA 1
ATOM 1028 C C . THR A 1 145 ? 15.139 12.647 65.681 1.00 47.91 145 THR A C 1
ATOM 1030 O O . THR A 1 145 ? 16.333 12.357 65.709 1.00 47.91 145 THR A O 1
ATOM 1033 N N . GLY A 1 146 ? 14.650 13.587 64.870 1.00 37.50 146 GLY A N 1
ATOM 1034 C CA . GLY A 1 146 ? 15.507 14.433 64.040 1.00 37.50 146 GLY A CA 1
ATOM 1035 C C . GLY A 1 146 ? 14.729 15.405 63.156 1.00 37.50 146 GLY A C 1
ATOM 1036 O O . GLY A 1 146 ? 14.470 15.126 61.995 1.00 37.50 146 GLY A O 1
ATOM 1037 N N . ALA A 1 147 ? 14.382 16.564 63.707 1.00 42.34 147 ALA A N 1
ATOM 1038 C CA . ALA A 1 147 ? 14.196 17.810 62.957 1.00 42.34 147 ALA A CA 1
ATOM 1039 C C . ALA A 1 147 ? 15.309 18.781 63.418 1.00 42.34 147 ALA A C 1
ATOM 1041 O O . ALA A 1 147 ? 15.909 18.493 64.460 1.00 42.34 147 ALA A O 1
ATOM 1042 N N . PRO A 1 148 ? 15.563 19.951 62.789 1.00 62.97 148 PRO A N 1
ATOM 1043 C CA . PRO A 1 148 ? 14.964 20.545 61.579 1.00 62.97 148 PRO A CA 1
ATOM 1044 C C . PRO A 1 148 ? 16.011 21.151 60.595 1.00 62.97 148 PRO A C 1
ATOM 1046 O O . PRO A 1 148 ? 17.179 21.271 60.945 1.00 62.97 148 PRO A O 1
ATOM 1049 N N . ALA A 1 149 ? 15.589 21.606 59.401 1.00 37.16 149 ALA A N 1
ATOM 1050 C CA . ALA A 1 149 ? 15.958 22.921 58.822 1.00 37.16 149 ALA A CA 1
ATOM 1051 C C . ALA A 1 149 ? 15.414 23.129 57.386 1.00 37.16 149 ALA A C 1
ATOM 1053 O O . ALA A 1 149 ? 15.785 22.434 56.450 1.00 37.16 149 ALA A O 1
ATOM 1054 N N . THR A 1 150 ? 14.530 24.122 57.263 1.00 45.03 150 THR A N 1
ATOM 1055 C CA . THR A 1 150 ? 14.616 25.294 56.367 1.00 45.03 150 THR A CA 1
ATOM 1056 C C . THR A 1 150 ? 15.129 25.132 54.924 1.00 45.03 150 THR A C 1
ATOM 1058 O O . THR A 1 150 ? 16.315 24.918 54.714 1.00 45.03 150 THR A O 1
ATOM 1061 N N . ALA A 1 151 ? 14.264 25.435 53.941 1.00 38.16 151 ALA A N 1
ATOM 1062 C CA . ALA A 1 151 ? 14.394 26.566 52.995 1.00 38.16 151 ALA A CA 1
ATOM 1063 C C . ALA A 1 151 ? 13.596 26.309 51.700 1.00 38.16 151 ALA A C 1
ATOM 1065 O O . ALA A 1 151 ? 14.089 25.699 50.755 1.00 38.16 151 ALA A O 1
ATOM 1066 N N . THR A 1 152 ? 12.365 26.820 51.626 1.00 39.28 152 THR A N 1
ATOM 1067 C CA . THR A 1 152 ? 11.592 26.865 50.376 1.00 39.28 152 THR A CA 1
ATOM 1068 C C . THR A 1 152 ? 11.972 28.137 49.619 1.00 39.28 152 THR A C 1
ATOM 1070 O O . THR A 1 152 ? 11.444 29.215 49.883 1.00 39.28 152 THR A O 1
ATOM 1073 N N . GLY A 1 153 ? 12.946 28.024 48.716 1.00 41.06 153 GLY A N 1
ATOM 1074 C CA . GLY A 1 153 ? 13.267 29.054 47.731 1.00 41.06 153 GLY A CA 1
ATOM 1075 C C . GLY A 1 153 ? 12.321 28.950 46.537 1.00 41.06 153 GLY A C 1
ATOM 1076 O O . GLY A 1 153 ? 12.304 27.942 45.839 1.00 41.06 153 GLY A O 1
ATOM 1077 N N . VAL A 1 154 ? 11.527 29.994 46.322 1.00 55.06 154 VAL A N 1
ATOM 1078 C CA . VAL A 1 154 ? 10.686 30.199 45.135 1.00 55.06 154 VAL A CA 1
ATOM 1079 C C . VAL A 1 154 ? 11.586 30.598 43.954 1.00 55.06 154 VAL A C 1
ATOM 1081 O O . VAL A 1 154 ? 12.348 31.555 44.108 1.00 55.06 154 VAL A O 1
ATOM 1084 N N . PRO A 1 155 ? 11.519 29.949 42.777 1.00 61.47 155 PRO A N 1
ATOM 1085 C CA . PRO A 1 155 ? 12.139 30.491 41.573 1.00 61.47 155 PRO A CA 1
ATOM 1086 C C . PRO A 1 155 ? 11.235 31.565 40.932 1.00 61.47 155 PRO A C 1
ATOM 1088 O O . PRO A 1 155 ? 10.010 31.411 40.923 1.00 61.47 155 PRO A O 1
ATOM 1091 N N . PRO A 1 156 ? 11.800 32.663 40.395 1.00 58.47 156 PRO A N 1
ATOM 1092 C CA . PRO A 1 156 ? 11.023 33.716 39.759 1.00 58.47 156 PRO A CA 1
ATOM 1093 C C . PRO A 1 156 ? 10.520 33.305 38.371 1.00 58.47 156 PRO A C 1
ATOM 1095 O O . PRO A 1 156 ? 11.254 32.769 37.542 1.00 58.47 156 PRO A O 1
ATOM 1098 N N . THR A 1 157 ? 9.260 33.648 38.118 1.00 51.09 157 THR A N 1
ATOM 1099 C CA . THR A 1 157 ? 8.611 33.702 36.808 1.00 51.09 157 THR A CA 1
ATOM 1100 C C . THR A 1 157 ? 9.387 34.629 35.871 1.00 51.09 157 THR A C 1
ATOM 1102 O O . THR A 1 157 ? 9.379 35.848 36.049 1.00 51.09 157 THR A O 1
ATOM 1105 N N . ALA A 1 158 ? 10.049 34.064 34.862 1.00 45.34 158 ALA A N 1
ATOM 1106 C CA . ALA A 1 158 ? 10.605 34.835 33.757 1.00 45.34 158 ALA A CA 1
ATOM 1107 C C . ALA A 1 158 ? 9.477 35.229 32.790 1.00 45.34 158 ALA A C 1
ATOM 1109 O O . ALA A 1 158 ? 8.739 34.380 32.289 1.00 45.34 158 ALA A O 1
ATOM 1110 N N . ALA A 1 159 ? 9.340 36.533 32.557 1.00 56.38 159 ALA A N 1
ATOM 1111 C CA . ALA A 1 159 ? 8.445 37.101 31.560 1.00 56.38 159 ALA A CA 1
ATOM 1112 C C . ALA A 1 159 ? 8.913 36.745 30.132 1.00 56.38 159 ALA A C 1
ATOM 1114 O O . ALA A 1 159 ? 10.121 36.697 29.884 1.00 56.38 159 ALA A O 1
ATOM 1115 N N . PRO A 1 160 ? 7.991 36.533 29.176 1.00 54.53 160 PRO A N 1
ATOM 1116 C CA . PRO A 1 160 ? 8.357 36.292 27.787 1.00 54.53 160 PRO A CA 1
ATOM 1117 C C . PRO A 1 160 ? 8.871 37.583 27.123 1.00 54.53 160 PRO A C 1
ATOM 1119 O O . PRO A 1 160 ? 8.314 38.659 27.365 1.00 54.53 160 PRO A O 1
ATOM 1122 N N . PRO A 1 161 ? 9.896 37.514 26.254 1.00 56.53 161 PRO A N 1
ATOM 1123 C CA . PRO A 1 161 ? 10.297 38.660 25.454 1.00 56.53 161 PRO A CA 1
ATOM 1124 C C . PRO A 1 161 ? 9.247 38.946 24.374 1.00 56.53 161 PRO A C 1
ATOM 1126 O O . PRO A 1 161 ? 8.914 38.099 23.545 1.00 56.53 161 PRO A O 1
ATOM 1129 N N . THR A 1 162 ? 8.750 40.179 24.359 1.00 41.41 162 THR A N 1
ATOM 1130 C CA . THR A 1 162 ? 8.063 40.777 23.213 1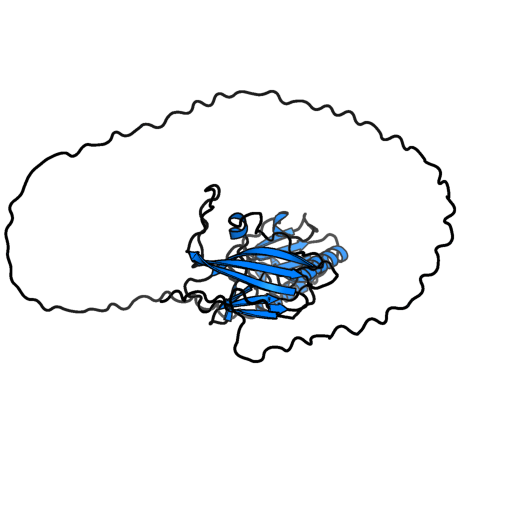.00 41.41 162 THR A CA 1
ATOM 1131 C C . THR A 1 162 ? 9.033 40.875 22.041 1.00 41.41 162 THR A C 1
ATOM 1133 O O . THR A 1 162 ? 9.946 41.701 22.050 1.00 41.41 162 THR A O 1
ATOM 1136 N N . ASN A 1 163 ? 8.828 40.035 21.028 1.00 41.41 163 ASN A N 1
ATOM 1137 C CA . ASN A 1 163 ? 9.517 40.137 19.749 1.00 41.41 163 ASN A CA 1
ATOM 1138 C C . ASN A 1 163 ? 8.858 41.241 18.910 1.00 41.41 163 ASN A C 1
ATOM 1140 O O . ASN A 1 163 ? 7.776 41.066 18.349 1.00 41.41 163 ASN A O 1
ATOM 1144 N N . THR A 1 164 ? 9.517 42.395 18.841 1.00 43.03 164 THR A N 1
ATOM 1145 C CA . THR A 1 164 ? 9.194 43.470 17.901 1.00 43.03 164 THR A CA 1
ATOM 1146 C C . THR A 1 164 ? 9.646 43.043 16.507 1.00 43.03 164 THR A C 1
ATOM 1148 O O . THR A 1 164 ? 10.835 43.075 16.194 1.00 43.03 164 THR A O 1
ATOM 1151 N N . ALA A 1 165 ? 8.700 42.631 15.663 1.00 45.50 165 ALA A N 1
ATOM 1152 C CA . ALA A 1 165 ? 8.952 42.373 14.252 1.00 45.50 165 ALA A CA 1
ATOM 1153 C C . ALA A 1 165 ? 9.261 43.697 13.529 1.00 45.50 165 ALA A C 1
ATOM 1155 O O . ALA A 1 165 ? 8.387 44.545 13.347 1.00 45.50 165 ALA A O 1
ATOM 1156 N N . VAL A 1 166 ? 10.518 43.875 13.119 1.00 46.81 166 VAL A N 1
ATOM 1157 C CA . VAL A 1 166 ? 10.915 44.916 12.168 1.00 46.81 166 VAL A CA 1
ATOM 1158 C C . VAL A 1 166 ? 10.520 44.431 10.778 1.00 46.81 166 VAL A C 1
ATOM 1160 O O . VAL A 1 166 ? 11.065 43.463 10.254 1.00 46.81 166 VAL A O 1
ATOM 1163 N N . ASN A 1 167 ? 9.524 45.098 10.206 1.00 48.00 167 ASN A N 1
ATOM 1164 C CA . ASN A 1 167 ? 9.009 44.841 8.872 1.00 48.00 167 ASN A CA 1
ATOM 1165 C C . ASN A 1 167 ? 9.959 45.476 7.839 1.00 48.00 167 ASN A C 1
ATOM 1167 O O . ASN A 1 167 ? 9.799 46.639 7.465 1.00 48.00 167 ASN A O 1
ATOM 1171 N N . THR A 1 168 ? 10.989 44.739 7.422 1.00 44.59 168 THR A N 1
ATOM 1172 C CA . THR A 1 168 ? 11.898 45.165 6.349 1.00 44.59 168 THR A CA 1
ATOM 1173 C C . THR A 1 168 ? 11.335 44.697 5.011 1.00 44.59 168 THR A C 1
ATOM 1175 O O . THR A 1 168 ? 11.489 43.543 4.618 1.00 44.59 168 THR A O 1
ATOM 1178 N N . VAL A 1 169 ? 10.666 45.611 4.309 1.00 46.91 169 VAL A N 1
ATOM 1179 C CA . VAL A 1 169 ? 10.215 45.428 2.925 1.00 46.91 169 VAL A CA 1
ATOM 1180 C C . VAL A 1 169 ? 11.447 45.384 2.016 1.00 46.91 169 VAL A C 1
ATOM 1182 O O . VAL A 1 169 ? 12.063 46.416 1.753 1.00 46.91 169 VAL A O 1
ATOM 1185 N N . LEU A 1 170 ? 11.824 44.192 1.549 1.00 42.34 170 LEU A N 1
ATOM 1186 C CA . LEU A 1 170 ? 12.794 44.034 0.464 1.00 42.34 170 LEU A CA 1
ATOM 1187 C C . LEU A 1 170 ? 12.079 44.220 -0.890 1.00 42.34 170 LEU A C 1
ATOM 1189 O O . LEU A 1 170 ? 11.033 43.601 -1.104 1.00 42.34 170 LEU A O 1
ATOM 1193 N N . PRO A 1 171 ? 12.607 45.038 -1.818 1.00 54.28 171 PRO A N 1
ATOM 1194 C CA . PRO A 1 171 ? 12.024 45.190 -3.144 1.00 54.28 171 PRO A CA 1
ATOM 1195 C C . PRO A 1 171 ? 12.196 43.918 -3.988 1.00 54.28 171 PRO A C 1
ATOM 1197 O O . PRO A 1 171 ? 13.268 43.319 -4.060 1.00 54.28 171 PRO A O 1
ATOM 1200 N N . LEU A 1 172 ? 11.099 43.544 -4.641 1.00 45.44 172 LEU A N 1
ATOM 1201 C CA . LEU A 1 172 ? 10.951 42.428 -5.568 1.00 45.44 172 LEU A CA 1
ATOM 1202 C C . LEU A 1 172 ? 11.823 42.644 -6.827 1.00 45.44 172 LEU A C 1
ATOM 1204 O O . LEU A 1 172 ? 11.631 43.655 -7.510 1.00 45.44 172 LEU A O 1
ATOM 1208 N N . PRO A 1 173 ? 12.748 41.733 -7.192 1.00 53.84 173 PRO A N 1
ATOM 1209 C CA . PRO A 1 173 ? 13.470 41.846 -8.453 1.00 53.84 173 PRO A CA 1
ATOM 1210 C C . PRO A 1 173 ? 12.525 41.532 -9.617 1.00 53.84 173 PRO A C 1
ATOM 1212 O O . PRO A 1 173 ? 12.027 40.418 -9.775 1.00 53.84 173 PRO A O 1
ATOM 1215 N N . THR A 1 174 ? 12.264 42.541 -10.443 1.00 43.91 174 THR A N 1
ATOM 1216 C CA . THR A 1 174 ? 11.515 42.406 -11.692 1.00 43.91 174 THR A CA 1
ATOM 1217 C C . THR A 1 174 ? 12.419 41.729 -12.723 1.00 43.91 174 THR A C 1
ATOM 1219 O O . THR A 1 174 ? 13.338 42.348 -13.254 1.00 43.91 174 THR A O 1
ATOM 1222 N N . SER A 1 175 ? 12.192 40.441 -12.985 1.00 44.22 175 SER A N 1
ATOM 1223 C CA . SER A 1 175 ? 12.861 39.726 -14.076 1.00 44.22 175 SER A CA 1
ATOM 1224 C C . SER A 1 175 ? 12.107 39.974 -15.381 1.00 44.22 175 SER A C 1
ATOM 1226 O O . SER A 1 175 ? 11.088 39.344 -15.663 1.00 44.22 175 SER A O 1
ATOM 1228 N N . THR A 1 176 ? 12.600 40.922 -16.174 1.00 47.25 176 THR A N 1
ATOM 1229 C CA . THR A 1 176 ? 12.170 41.124 -17.560 1.00 47.25 176 THR A CA 1
ATOM 1230 C C . THR A 1 176 ? 12.977 40.177 -18.446 1.00 47.25 176 THR A C 1
ATOM 1232 O O . THR A 1 176 ? 14.066 40.520 -18.903 1.00 47.25 176 THR A O 1
ATOM 1235 N N . ALA A 1 177 ? 12.467 38.966 -18.667 1.00 46.94 177 ALA A N 1
ATOM 1236 C CA . ALA A 1 177 ? 13.031 38.047 -19.649 1.00 46.94 177 ALA A CA 1
ATOM 1237 C C . ALA A 1 177 ? 12.444 38.357 -21.034 1.00 46.94 177 ALA A C 1
ATOM 1239 O O . ALA A 1 177 ? 11.270 38.107 -21.306 1.00 46.94 177 ALA A O 1
ATOM 1240 N N . THR A 1 178 ? 13.270 38.922 -21.910 1.00 57.50 178 THR A N 1
ATOM 1241 C CA . THR A 1 178 ? 12.963 39.102 -23.332 1.00 57.50 178 THR A CA 1
ATOM 1242 C C . THR A 1 178 ? 12.953 37.730 -24.021 1.00 57.50 178 THR A C 1
ATOM 1244 O O . THR A 1 178 ? 13.952 37.014 -23.923 1.00 57.50 178 THR A O 1
ATOM 1247 N N . PRO A 1 179 ? 11.885 37.332 -24.735 1.00 55.59 179 PRO A N 1
ATOM 1248 C CA . PRO A 1 179 ? 11.879 36.075 -25.473 1.00 55.59 179 PRO A CA 1
ATOM 1249 C C . PRO A 1 179 ? 12.800 36.186 -26.697 1.00 55.59 179 PRO A C 1
ATOM 1251 O O . PRO A 1 179 ? 12.524 36.938 -27.632 1.00 55.59 179 PRO A O 1
ATOM 1254 N N . VAL A 1 180 ? 13.905 35.437 -26.691 1.00 56.03 180 VAL A N 1
ATOM 1255 C CA . VAL A 1 180 ? 14.758 35.255 -27.873 1.00 56.03 180 VAL A CA 1
ATOM 1256 C C . VAL A 1 180 ? 14.194 34.090 -28.682 1.00 56.03 180 VAL A C 1
ATOM 1258 O O . VAL A 1 180 ? 14.125 32.959 -28.207 1.00 56.03 180 VAL A O 1
ATOM 1261 N N . LEU A 1 181 ? 13.758 34.390 -29.903 1.00 53.94 181 LEU A N 1
ATOM 1262 C CA . LEU A 1 181 ? 13.208 33.428 -30.852 1.00 53.94 181 LEU A CA 1
ATOM 1263 C C . LEU A 1 181 ? 14.323 32.479 -31.344 1.00 53.94 181 LEU A C 1
ATOM 1265 O O . LEU A 1 181 ? 15.345 32.970 -31.836 1.00 53.94 181 LEU A O 1
ATOM 1269 N N . PRO A 1 182 ? 14.169 31.145 -31.251 1.00 56.41 182 PRO A N 1
ATOM 1270 C CA . PRO A 1 182 ? 15.169 30.224 -31.774 1.00 56.41 182 PRO A CA 1
ATOM 1271 C C . PRO A 1 182 ? 15.185 30.294 -33.304 1.00 56.41 182 PRO A C 1
ATOM 1273 O O . PRO A 1 182 ? 14.186 30.043 -33.977 1.00 56.41 182 PRO A O 1
ATOM 1276 N N . THR A 1 183 ? 16.343 30.652 -33.856 1.00 56.97 183 THR A N 1
ATOM 1277 C CA . THR A 1 183 ? 16.599 30.594 -35.297 1.00 56.97 183 THR A CA 1
ATOM 1278 C C . THR A 1 183 ? 16.837 29.136 -35.679 1.00 56.97 183 THR A C 1
ATOM 1280 O O . THR A 1 183 ? 17.770 28.504 -35.185 1.00 56.97 183 THR A O 1
ATOM 1283 N N . ALA A 1 184 ? 15.974 28.593 -36.535 1.00 48.38 184 ALA A N 1
ATOM 1284 C CA . ALA A 1 184 ? 16.112 27.249 -37.074 1.00 48.38 184 ALA A CA 1
ATOM 1285 C C . ALA A 1 184 ? 17.266 27.208 -38.087 1.00 48.38 184 ALA A C 1
ATOM 1287 O O . ALA A 1 184 ? 17.131 27.673 -39.218 1.00 48.38 184 ALA A O 1
ATOM 1288 N N . THR A 1 185 ? 18.401 26.642 -37.680 1.00 54.69 185 THR A N 1
ATOM 1289 C CA . THR A 1 185 ? 19.503 26.318 -38.590 1.00 54.69 185 THR A CA 1
ATOM 1290 C C . THR A 1 185 ? 19.226 24.958 -39.221 1.00 54.69 185 THR A C 1
ATOM 1292 O O . THR A 1 185 ? 19.315 23.921 -38.563 1.00 54.69 185 THR A O 1
ATOM 1295 N N . THR A 1 186 ? 18.872 24.955 -40.503 1.00 54.56 186 THR A N 1
ATOM 1296 C CA . THR A 1 186 ? 18.718 23.746 -41.312 1.00 54.56 186 THR A CA 1
ATOM 1297 C C . THR A 1 186 ? 20.093 23.192 -41.681 1.00 54.56 186 THR A C 1
ATOM 1299 O O . THR A 1 186 ? 20.790 23.720 -42.544 1.00 54.56 186 THR A O 1
ATOM 1302 N N . VAL A 1 187 ? 20.498 22.111 -41.012 1.00 54.28 187 VAL A N 1
ATOM 1303 C CA . VAL A 1 187 ? 21.694 21.344 -41.379 1.00 54.28 187 VAL A CA 1
ATOM 1304 C C . VAL A 1 187 ? 21.312 20.334 -42.472 1.00 54.28 187 VAL A C 1
ATOM 1306 O O . VAL A 1 187 ? 20.380 19.554 -42.263 1.00 54.28 187 VAL A O 1
ATOM 1309 N N . PRO A 1 188 ? 21.979 20.326 -43.640 1.00 67.12 188 PRO A N 1
ATOM 1310 C CA . PRO A 1 188 ? 21.741 19.319 -44.669 1.00 67.12 188 PRO A CA 1
ATOM 1311 C C . PRO A 1 188 ? 22.274 17.942 -44.225 1.00 67.12 188 PRO A C 1
ATOM 1313 O O . PRO A 1 188 ? 23.339 17.871 -43.606 1.00 67.12 188 PRO A O 1
ATOM 1316 N N . PRO A 1 189 ? 21.579 16.834 -44.548 1.00 60.31 189 PRO A N 1
ATOM 1317 C CA . PRO A 1 189 ? 22.062 15.498 -44.229 1.00 60.31 189 PRO A CA 1
ATOM 1318 C C . PRO A 1 189 ? 23.234 15.124 -45.146 1.00 60.31 189 PRO A C 1
ATOM 1320 O O . PRO A 1 189 ? 23.053 14.813 -46.323 1.00 60.31 189 PRO A O 1
ATOM 1323 N N . THR A 1 190 ? 24.449 15.129 -44.599 1.00 63.19 190 THR A N 1
ATOM 1324 C CA . THR A 1 190 ? 25.613 14.497 -45.231 1.00 63.19 190 THR A CA 1
ATOM 1325 C C . THR A 1 190 ? 25.571 13.004 -44.925 1.00 63.19 190 THR A C 1
ATOM 1327 O O . THR A 1 190 ? 25.829 12.581 -43.801 1.00 63.19 190 THR A O 1
ATOM 1330 N N . ALA A 1 191 ? 25.220 12.202 -45.929 1.00 52.12 191 ALA A N 1
ATOM 1331 C CA . ALA A 1 191 ? 25.296 10.751 -45.857 1.00 52.12 191 ALA A CA 1
ATOM 1332 C C . ALA A 1 191 ? 26.767 10.307 -45.906 1.00 52.12 191 ALA A C 1
ATOM 1334 O O . ALA A 1 191 ? 27.394 10.305 -46.966 1.00 52.12 191 ALA A O 1
ATOM 1335 N N . THR A 1 192 ? 27.315 9.930 -44.753 1.00 62.03 192 THR A N 1
ATOM 1336 C CA . THR A 1 192 ? 28.598 9.227 -44.667 1.00 62.03 192 THR A CA 1
ATOM 1337 C C . THR A 1 192 ? 28.360 7.739 -44.955 1.00 62.03 192 THR A C 1
ATOM 1339 O O . THR A 1 192 ? 27.557 7.120 -44.254 1.00 62.03 192 THR A O 1
ATOM 1342 N N . PRO A 1 193 ? 29.014 7.135 -45.964 1.00 63.03 193 PRO A N 1
ATOM 1343 C CA . PRO A 1 193 ? 28.890 5.708 -46.233 1.00 63.03 193 PRO A CA 1
ATOM 1344 C C . PRO A 1 193 ? 29.515 4.895 -45.093 1.00 63.03 193 PRO A C 1
ATOM 1346 O O . PRO A 1 193 ? 30.676 5.083 -44.733 1.00 63.03 193 PRO A O 1
ATOM 1349 N N . ILE A 1 194 ? 28.717 3.993 -44.527 1.00 57.56 194 ILE A N 1
ATOM 1350 C CA . ILE A 1 194 ? 29.120 3.071 -43.465 1.00 57.56 194 ILE A CA 1
ATOM 1351 C C . ILE A 1 194 ? 29.902 1.916 -44.121 1.00 57.56 194 ILE A C 1
ATOM 1353 O O . ILE A 1 194 ? 29.391 1.321 -45.075 1.00 57.56 194 ILE A O 1
ATOM 1357 N N . PRO A 1 195 ? 31.130 1.589 -43.676 1.00 68.00 195 PRO A N 1
ATOM 1358 C CA . PRO A 1 195 ? 31.861 0.425 -44.172 1.00 68.00 195 PRO A CA 1
ATOM 1359 C C . PRO A 1 195 ? 31.166 -0.887 -43.756 1.00 68.00 195 PRO A C 1
ATOM 1361 O O . PRO A 1 195 ? 30.496 -0.921 -42.722 1.00 68.00 195 PRO A O 1
ATOM 1364 N N . PRO A 1 196 ? 31.321 -1.976 -44.534 1.00 64.38 196 PRO A N 1
ATOM 1365 C CA . PRO A 1 196 ? 30.675 -3.252 -44.249 1.00 64.38 196 PRO A CA 1
ATOM 1366 C C . PRO A 1 196 ? 31.157 -3.824 -42.911 1.00 64.38 196 PRO A C 1
ATOM 1368 O O . PRO A 1 196 ? 32.336 -4.127 -42.728 1.00 64.38 196 PRO A O 1
ATOM 1371 N N . THR A 1 197 ? 30.220 -3.970 -41.977 1.00 57.03 197 THR A N 1
ATOM 1372 C CA . THR A 1 197 ? 30.403 -4.659 -40.700 1.00 57.03 197 THR A CA 1
ATOM 1373 C C . THR A 1 197 ? 30.702 -6.133 -40.957 1.00 57.03 197 THR A C 1
ATOM 1375 O O . THR A 1 197 ? 29.935 -6.825 -41.626 1.00 57.03 197 THR A O 1
ATOM 1378 N N . ALA A 1 198 ? 31.832 -6.606 -40.434 1.00 56.16 198 ALA A N 1
ATOM 1379 C CA . ALA A 1 198 ? 32.203 -8.010 -40.469 1.00 56.16 198 ALA A CA 1
ATOM 1380 C C . ALA A 1 198 ? 31.165 -8.855 -39.716 1.00 56.16 198 ALA A C 1
ATOM 1382 O O . ALA A 1 198 ? 30.822 -8.566 -38.570 1.00 56.16 198 ALA A O 1
ATOM 1383 N N . THR A 1 199 ? 30.689 -9.904 -40.382 1.00 59.44 199 THR A N 1
ATOM 1384 C CA . THR A 1 199 ? 29.847 -10.966 -39.833 1.00 59.44 199 THR A CA 1
ATOM 1385 C C . THR A 1 199 ? 30.503 -11.575 -38.588 1.00 59.44 199 THR A C 1
ATOM 1387 O O . THR A 1 199 ? 31.598 -12.130 -38.712 1.00 59.44 199 THR A O 1
ATOM 1390 N N . PRO A 1 200 ? 29.880 -11.514 -37.398 1.00 55.81 200 PRO A N 1
ATOM 1391 C CA . PRO A 1 200 ? 30.385 -12.239 -36.246 1.00 55.81 200 PRO A CA 1
ATOM 1392 C C . PRO A 1 200 ? 30.123 -13.739 -36.423 1.00 55.81 200 PRO A C 1
ATOM 1394 O O . PRO A 1 200 ? 28.996 -14.187 -36.634 1.00 55.81 200 PRO A O 1
ATOM 1397 N N . THR A 1 201 ? 31.203 -14.509 -36.346 1.00 57.59 201 THR A N 1
ATOM 1398 C CA . THR A 1 201 ? 31.205 -15.966 -36.222 1.00 57.59 201 THR A CA 1
ATOM 1399 C C . THR A 1 201 ? 30.494 -16.361 -34.929 1.00 57.59 201 THR A C 1
ATOM 1401 O O . THR A 1 201 ? 30.983 -16.088 -33.836 1.00 57.59 201 THR A O 1
ATOM 1404 N N . ALA A 1 202 ? 29.342 -17.014 -35.057 1.00 57.59 202 ALA A N 1
ATOM 1405 C CA . ALA A 1 202 ? 28.636 -17.634 -33.947 1.00 57.59 202 ALA A CA 1
ATOM 1406 C C . ALA A 1 202 ? 29.384 -18.897 -33.498 1.00 57.59 202 ALA A C 1
ATOM 1408 O O . ALA A 1 202 ? 29.446 -19.872 -34.244 1.00 57.59 202 ALA A O 1
ATOM 1409 N N . THR A 1 203 ? 29.944 -18.899 -32.288 1.00 53.50 203 THR A N 1
ATOM 1410 C CA . THR A 1 203 ? 30.210 -20.121 -31.510 1.00 53.50 203 THR A CA 1
ATOM 1411 C C . THR A 1 203 ? 30.313 -19.749 -30.033 1.00 53.50 203 THR A C 1
ATOM 1413 O O . THR A 1 203 ? 31.386 -19.426 -29.534 1.00 53.50 203 THR A O 1
ATOM 1416 N N . ALA A 1 204 ? 29.185 -19.808 -29.337 1.00 48.59 204 ALA A N 1
ATOM 1417 C CA . ALA A 1 204 ? 29.146 -20.069 -27.907 1.00 48.59 204 ALA A CA 1
ATOM 1418 C C . ALA A 1 204 ? 27.905 -20.930 -27.668 1.00 48.59 204 ALA A C 1
ATOM 1420 O O . ALA A 1 204 ? 26.774 -20.466 -27.779 1.00 48.59 204 ALA A O 1
ATOM 1421 N N . THR A 1 205 ? 28.138 -22.222 -27.460 1.00 51.72 205 THR A N 1
ATOM 1422 C CA . THR A 1 205 ? 27.156 -23.131 -26.881 1.00 51.72 205 THR A CA 1
ATOM 1423 C C . THR A 1 205 ? 26.972 -22.675 -25.441 1.00 51.72 205 THR A C 1
ATOM 1425 O O . THR A 1 205 ? 27.819 -22.971 -24.602 1.00 51.72 205 THR A O 1
ATOM 1428 N N . GLU A 1 206 ? 25.930 -21.889 -25.176 1.00 42.72 206 GLU A N 1
ATOM 1429 C CA . GLU A 1 206 ? 25.498 -21.633 -23.807 1.00 42.72 206 GLU A CA 1
ATOM 1430 C C . GLU A 1 206 ? 24.990 -22.952 -23.226 1.00 42.72 206 GLU A C 1
ATOM 1432 O O . GLU A 1 206 ? 24.022 -23.553 -23.698 1.00 42.72 206 GLU A O 1
ATOM 1437 N N . GLU A 1 207 ? 25.736 -23.439 -22.242 1.00 52.50 207 GLU A N 1
ATOM 1438 C CA . GLU A 1 207 ? 25.317 -24.490 -21.334 1.00 52.50 207 GLU A CA 1
ATOM 1439 C C . GLU A 1 207 ? 24.024 -24.018 -20.645 1.00 52.50 207 GLU A C 1
ATOM 1441 O O . GLU A 1 207 ? 23.992 -22.892 -20.141 1.00 52.50 207 GLU A O 1
ATOM 1446 N N . PRO A 1 208 ? 22.932 -24.803 -20.674 1.00 46.59 208 PRO A N 1
ATOM 1447 C CA . PRO A 1 208 ? 21.673 -24.389 -20.078 1.00 46.59 208 PRO A CA 1
ATOM 1448 C C . PRO A 1 208 ? 21.890 -24.152 -18.584 1.00 46.59 208 PRO A C 1
ATOM 1450 O O . PRO A 1 208 ? 22.148 -25.089 -17.829 1.00 46.59 208 PRO A O 1
ATOM 1453 N N . SER A 1 209 ? 21.786 -22.887 -18.176 1.00 41.78 209 SER A N 1
ATOM 1454 C CA . SER A 1 209 ? 21.755 -22.509 -16.769 1.00 41.78 209 SER A CA 1
ATOM 1455 C C . SER A 1 209 ? 20.629 -23.307 -16.099 1.00 41.78 209 SER A C 1
ATOM 1457 O O . SER A 1 209 ? 19.512 -23.327 -16.636 1.00 41.78 209 SER A O 1
ATOM 1459 N N . PRO A 1 210 ? 20.893 -24.031 -14.996 1.00 43.72 210 PRO A N 1
ATOM 1460 C CA . PRO A 1 210 ? 19.882 -24.857 -14.360 1.00 43.72 210 PRO A CA 1
ATOM 1461 C C . PRO A 1 210 ? 18.705 -23.967 -13.969 1.00 43.72 210 PRO A C 1
ATOM 1463 O O . PRO A 1 210 ? 18.841 -23.020 -13.200 1.00 43.72 210 PRO A O 1
ATOM 1466 N N . THR A 1 211 ? 17.539 -24.264 -14.537 1.00 42.78 211 THR A N 1
ATOM 1467 C CA . THR A 1 211 ? 16.272 -23.733 -14.046 1.00 42.78 211 THR A CA 1
ATOM 1468 C C . THR A 1 211 ? 16.078 -24.327 -12.659 1.00 42.78 211 THR A C 1
ATOM 1470 O O . THR A 1 211 ? 15.654 -25.474 -12.525 1.00 42.78 211 THR A O 1
ATOM 1473 N N . THR A 1 212 ? 16.475 -23.581 -11.630 1.00 45.03 212 THR A N 1
ATOM 1474 C CA . THR A 1 212 ? 16.150 -23.897 -10.243 1.00 45.03 212 THR A CA 1
ATOM 1475 C C . THR A 1 212 ? 14.648 -23.714 -10.102 1.00 45.03 212 THR A C 1
ATOM 1477 O O . THR A 1 212 ? 14.144 -22.608 -9.919 1.00 45.03 212 THR A O 1
ATOM 1480 N N . GLU A 1 213 ? 13.919 -24.806 -10.290 1.00 46.00 213 GLU A N 1
ATOM 1481 C CA . GLU A 1 213 ? 12.504 -24.895 -9.980 1.00 46.00 213 GLU A CA 1
ATOM 1482 C C . GLU A 1 213 ? 12.382 -24.636 -8.474 1.00 46.00 213 GLU A C 1
ATOM 1484 O O . GLU A 1 213 ? 12.799 -25.468 -7.664 1.00 46.00 213 GLU A O 1
ATOM 1489 N N . ALA A 1 214 ? 11.928 -23.429 -8.112 1.00 48.66 214 ALA A N 1
ATOM 1490 C CA . ALA A 1 214 ? 11.722 -23.012 -6.731 1.00 48.66 214 ALA A CA 1
ATOM 1491 C C . ALA A 1 214 ? 10.841 -24.058 -6.049 1.00 48.66 214 ALA A C 1
ATOM 1493 O O . ALA A 1 214 ? 9.632 -24.144 -6.272 1.00 48.66 214 ALA A O 1
ATOM 1494 N N . THR A 1 215 ? 11.488 -24.930 -5.285 1.00 45.00 215 THR A N 1
ATOM 1495 C CA . THR A 1 215 ? 10.821 -26.001 -4.571 1.00 45.00 215 THR A CA 1
ATOM 1496 C C . THR A 1 215 ? 10.106 -25.306 -3.428 1.00 45.00 215 THR A C 1
ATOM 1498 O O . THR A 1 215 ? 10.757 -24.842 -2.499 1.00 45.00 215 THR A O 1
ATOM 1501 N N . ALA A 1 216 ? 8.786 -25.147 -3.540 1.00 47.91 216 ALA A N 1
ATOM 1502 C CA . ALA A 1 216 ? 7.966 -24.623 -2.459 1.00 47.91 216 ALA A CA 1
ATOM 1503 C C . ALA A 1 216 ? 8.252 -25.470 -1.214 1.00 47.91 216 ALA A C 1
ATOM 1505 O O . ALA A 1 216 ? 7.946 -26.666 -1.183 1.00 47.91 216 ALA A O 1
ATOM 1506 N N . THR A 1 217 ? 8.922 -24.877 -0.230 1.00 43.81 217 THR A N 1
ATOM 1507 C CA . THR A 1 217 ? 9.317 -25.544 1.005 1.00 43.81 217 THR A CA 1
ATOM 1508 C C . THR A 1 217 ? 8.048 -25.904 1.771 1.00 43.81 217 THR A C 1
ATOM 1510 O O . THR A 1 217 ? 7.490 -25.104 2.506 1.00 43.81 217 THR A O 1
ATOM 1513 N N . THR A 1 218 ? 7.539 -27.120 1.571 1.00 42.00 218 THR A N 1
ATOM 1514 C CA . THR A 1 218 ? 6.373 -27.681 2.284 1.00 42.00 218 THR A CA 1
ATOM 1515 C C . THR A 1 218 ? 6.694 -28.091 3.734 1.00 42.00 218 THR A C 1
ATOM 1517 O O . THR A 1 218 ? 6.141 -29.059 4.254 1.00 42.00 218 THR A O 1
ATOM 1520 N N . GLY A 1 219 ? 7.611 -27.385 4.395 1.00 45.72 219 GLY A N 1
ATOM 1521 C CA . GLY A 1 219 ? 8.017 -27.622 5.779 1.00 45.72 219 GLY A CA 1
ATOM 1522 C C . GLY A 1 219 ? 7.851 -26.351 6.603 1.00 45.72 219 GLY A C 1
ATOM 1523 O O . GLY A 1 219 ? 8.107 -25.270 6.095 1.00 45.72 219 GLY A O 1
ATOM 1524 N N . ASN A 1 220 ? 7.438 -26.503 7.862 1.00 61.38 220 ASN A N 1
ATOM 1525 C CA . ASN A 1 220 ? 7.217 -25.455 8.873 1.00 61.38 220 ASN A CA 1
ATOM 1526 C C . ASN A 1 220 ? 8.419 -24.527 9.172 1.00 61.38 220 ASN A C 1
ATOM 1528 O O . ASN A 1 220 ? 8.350 -23.754 10.124 1.00 61.38 220 ASN A O 1
ATOM 1532 N N . ASP A 1 221 ? 9.503 -24.601 8.408 1.00 81.44 221 ASP A N 1
ATOM 1533 C CA . ASP A 1 221 ? 10.677 -23.759 8.592 1.00 81.44 221 ASP A CA 1
ATOM 1534 C C . ASP A 1 221 ? 10.471 -22.488 7.762 1.00 81.44 221 ASP A C 1
ATOM 1536 O O . ASP A 1 221 ? 10.860 -22.401 6.596 1.00 81.44 221 ASP A O 1
ATOM 1540 N N . LEU A 1 222 ? 9.755 -21.529 8.353 1.00 91.00 222 LEU A N 1
ATOM 1541 C CA . LEU A 1 222 ? 9.705 -20.165 7.838 1.00 91.00 222 LEU A CA 1
ATOM 1542 C C . LEU A 1 222 ? 11.112 -19.570 7.892 1.00 91.00 222 LEU A C 1
ATOM 1544 O O . LEU A 1 222 ? 11.830 -19.774 8.871 1.00 91.00 222 LEU A O 1
ATOM 1548 N N . ALA A 1 223 ? 11.484 -18.829 6.851 1.00 96.19 223 ALA A N 1
ATOM 1549 C CA . ALA A 1 223 ? 12.741 -18.097 6.854 1.00 96.19 223 ALA A CA 1
ATOM 1550 C C . ALA A 1 223 ? 12.731 -17.062 7.985 1.00 96.19 223 ALA A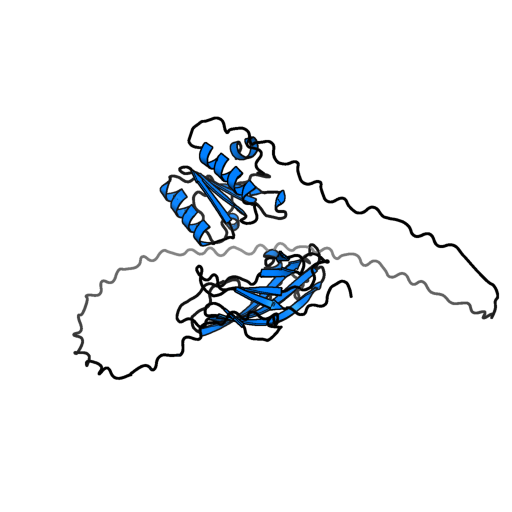 C 1
ATOM 1552 O O . ALA A 1 223 ? 11.710 -16.408 8.211 1.00 96.19 223 ALA A O 1
ATOM 1553 N N . GLY A 1 224 ? 13.853 -16.923 8.687 1.00 96.44 224 GLY A N 1
ATOM 1554 C CA . GLY A 1 224 ? 14.001 -15.948 9.768 1.00 96.44 224 GLY A CA 1
ATOM 1555 C C . GLY A 1 224 ? 14.558 -14.602 9.300 1.00 96.44 224 GLY A C 1
ATOM 1556 O O . GLY A 1 224 ? 14.838 -14.375 8.118 1.00 96.44 224 GLY A O 1
ATOM 1557 N N . LEU A 1 225 ? 14.791 -13.701 10.256 1.00 97.38 225 LEU A N 1
ATOM 1558 C CA . LEU A 1 225 ? 15.537 -12.469 10.006 1.00 97.38 225 LEU A CA 1
ATOM 1559 C C . LEU A 1 225 ? 16.948 -12.780 9.476 1.00 97.38 225 LEU A C 1
ATOM 1561 O O . LEU A 1 225 ? 17.631 -13.683 9.954 1.00 97.38 225 LEU A O 1
ATOM 1565 N N . ASN A 1 226 ? 17.425 -11.958 8.541 1.00 97.69 226 ASN A N 1
ATOM 1566 C CA . ASN A 1 226 ? 18.726 -12.062 7.869 1.00 97.69 226 ASN A CA 1
ATOM 1567 C C . ASN A 1 226 ? 18.920 -13.308 6.986 1.00 97.69 226 ASN A C 1
ATOM 1569 O O . ASN A 1 226 ? 20.024 -13.527 6.481 1.00 97.69 226 ASN A O 1
ATOM 1573 N N . GLU A 1 227 ? 17.875 -14.102 6.758 1.00 97.38 227 GLU A N 1
ATOM 1574 C CA . GLU A 1 227 ? 17.904 -15.211 5.809 1.00 97.38 227 GLU A CA 1
ATOM 1575 C C . GLU A 1 227 ? 17.411 -14.749 4.424 1.00 97.38 227 GLU A C 1
ATOM 1577 O O . GLU A 1 227 ? 16.351 -14.122 4.329 1.00 97.38 227 GLU A O 1
ATOM 1582 N N . PRO A 1 228 ? 18.163 -15.004 3.334 1.00 97.56 228 PRO A N 1
ATOM 1583 C CA . PRO A 1 228 ? 17.725 -14.650 1.991 1.00 97.56 228 PRO A CA 1
ATOM 1584 C C . PRO A 1 228 ? 16.616 -15.578 1.493 1.00 97.56 228 PRO A C 1
ATOM 1586 O O . PRO A 1 228 ? 16.738 -16.801 1.547 1.00 97.56 228 PRO A O 1
ATOM 1589 N N . VAL A 1 229 ? 15.563 -14.986 0.930 1.00 97.56 229 VAL A N 1
ATOM 1590 C CA . VAL A 1 229 ? 14.410 -15.694 0.366 1.00 97.56 229 VAL A CA 1
ATOM 1591 C C . VAL A 1 229 ? 14.225 -15.317 -1.099 1.00 97.56 229 VAL A C 1
ATOM 1593 O O . VAL A 1 229 ? 13.987 -14.158 -1.435 1.00 97.56 229 VAL A O 1
ATOM 1596 N N . GLU A 1 230 ? 14.308 -16.311 -1.981 1.00 96.56 230 GLU A N 1
ATOM 1597 C CA . GLU A 1 230 ? 14.091 -16.147 -3.421 1.00 96.56 230 GLU A CA 1
ATOM 1598 C C . GLU A 1 230 ? 12.602 -16.261 -3.765 1.00 96.56 230 GLU A C 1
ATOM 1600 O O . GLU A 1 230 ? 11.987 -17.313 -3.582 1.00 96.56 230 GLU A O 1
ATOM 1605 N N . VAL A 1 231 ? 12.016 -15.198 -4.317 1.00 95.81 231 VAL A N 1
ATOM 1606 C CA . VAL A 1 231 ? 10.604 -15.166 -4.715 1.00 95.81 231 VAL A CA 1
ATOM 1607 C C . VAL A 1 231 ? 10.463 -14.488 -6.068 1.00 95.81 231 VAL A C 1
ATOM 1609 O O . VAL A 1 231 ? 10.749 -13.305 -6.213 1.00 95.81 231 VAL A O 1
ATOM 1612 N N . GLY A 1 232 ? 9.996 -15.232 -7.077 1.00 93.75 232 GLY A N 1
ATOM 1613 C CA . GLY A 1 232 ? 9.615 -14.690 -8.389 1.00 93.75 232 GLY A CA 1
ATOM 1614 C C . GLY A 1 232 ? 10.642 -13.741 -9.022 1.00 93.75 232 GLY A C 1
ATOM 1615 O O . GLY A 1 232 ? 10.270 -12.662 -9.476 1.00 93.75 232 GLY A O 1
ATOM 1616 N N . GLY A 1 233 ? 11.924 -14.124 -9.024 1.00 94.31 233 GLY A N 1
ATOM 1617 C CA . GLY A 1 233 ? 13.007 -13.331 -9.618 1.00 94.31 233 GLY A CA 1
ATOM 1618 C C . GLY A 1 233 ? 13.560 -12.211 -8.731 1.00 94.31 233 GLY A C 1
ATOM 1619 O O . GLY A 1 233 ? 14.274 -11.353 -9.243 1.00 94.31 233 GLY A O 1
ATOM 1620 N N . ALA A 1 234 ? 13.244 -12.207 -7.435 1.00 97.31 234 ALA A N 1
ATOM 1621 C CA . ALA A 1 234 ? 13.877 -11.349 -6.439 1.00 97.31 234 ALA A CA 1
ATOM 1622 C C . ALA A 1 234 ? 14.461 -12.142 -5.275 1.00 97.31 234 ALA A C 1
ATOM 1624 O O . ALA A 1 234 ? 13.838 -13.103 -4.825 1.00 97.31 234 ALA A O 1
ATOM 1625 N N . THR A 1 235 ? 15.562 -11.639 -4.721 1.00 98.19 235 THR A N 1
ATOM 1626 C CA . THR A 1 235 ? 16.032 -12.010 -3.383 1.00 98.19 235 THR A CA 1
ATOM 1627 C C . THR A 1 235 ? 15.525 -10.987 -2.378 1.00 98.19 235 THR A C 1
ATOM 1629 O O . THR A 1 235 ? 15.760 -9.787 -2.534 1.00 98.19 235 THR A O 1
ATOM 1632 N N . TRP A 1 236 ? 14.865 -11.457 -1.328 1.00 98.06 236 TRP A N 1
ATOM 1633 C CA . TRP A 1 236 ? 14.444 -10.655 -0.185 1.00 98.06 236 TRP A CA 1
ATOM 1634 C C . TRP A 1 236 ? 15.271 -11.019 1.043 1.00 98.06 236 TRP A C 1
ATOM 1636 O O . TRP A 1 236 ? 15.481 -12.196 1.310 1.00 98.06 236 TRP A O 1
ATOM 1646 N N . VAL A 1 237 ? 15.696 -10.024 1.818 1.00 98.38 237 VAL A N 1
ATOM 1647 C CA . VAL A 1 237 ? 16.305 -10.217 3.142 1.00 98.38 237 VAL A CA 1
ATOM 1648 C C . VAL A 1 237 ? 15.652 -9.236 4.103 1.00 98.38 237 VAL A C 1
ATOM 1650 O O . VAL A 1 237 ? 15.752 -8.029 3.896 1.00 98.38 237 VAL A O 1
ATOM 1653 N N . ILE A 1 238 ? 14.998 -9.716 5.160 1.00 98.31 238 ILE A N 1
ATOM 1654 C CA . ILE A 1 238 ? 14.563 -8.833 6.250 1.00 98.31 238 ILE A CA 1
ATOM 1655 C C . ILE A 1 238 ? 15.738 -8.671 7.213 1.00 98.31 238 ILE A C 1
ATOM 1657 O O . ILE A 1 238 ? 16.063 -9.594 7.951 1.00 98.31 238 ILE A O 1
ATOM 1661 N N . GLU A 1 239 ? 16.395 -7.514 7.192 1.00 98.25 239 GLU A N 1
ATOM 1662 C CA . GLU A 1 239 ? 17.561 -7.245 8.046 1.00 98.25 239 GLU A CA 1
ATOM 1663 C C . GLU A 1 239 ? 17.147 -6.937 9.489 1.00 98.25 239 GLU A C 1
ATOM 1665 O O . GLU A 1 239 ? 17.821 -7.326 10.443 1.00 98.25 239 GLU A O 1
ATOM 1670 N N . GLU A 1 240 ? 16.032 -6.222 9.656 1.00 98.00 240 GLU A N 1
ATOM 1671 C CA . GLU A 1 240 ? 15.553 -5.788 10.963 1.00 98.00 240 GLU A CA 1
ATOM 1672 C C . GLU A 1 240 ? 14.024 -5.747 11.003 1.00 98.00 240 GLU A C 1
ATOM 1674 O O . GLU A 1 240 ? 13.377 -5.171 10.126 1.00 98.00 240 GLU A O 1
ATOM 1679 N N . ALA A 1 241 ? 13.458 -6.271 12.085 1.00 98.12 241 ALA A N 1
ATOM 1680 C CA . ALA A 1 241 ? 12.104 -5.974 12.519 1.00 98.12 241 ALA A CA 1
ATOM 1681 C C . ALA A 1 241 ? 12.158 -5.451 13.957 1.00 98.12 241 ALA A C 1
ATOM 1683 O O . ALA A 1 241 ? 12.784 -6.062 14.822 1.00 98.12 241 ALA A O 1
ATOM 1684 N N . ALA A 1 242 ? 11.517 -4.315 14.223 1.00 97.81 242 ALA A N 1
ATOM 1685 C CA . ALA A 1 242 ? 11.527 -3.700 15.545 1.00 97.81 242 ALA A CA 1
ATOM 1686 C C . ALA A 1 242 ? 10.159 -3.126 15.915 1.00 97.81 242 ALA A C 1
ATOM 1688 O O . ALA A 1 242 ? 9.560 -2.382 15.140 1.00 97.81 242 ALA A O 1
ATOM 1689 N N . ASP A 1 243 ? 9.696 -3.415 17.130 1.00 97.44 243 ASP A N 1
ATOM 1690 C CA . ASP A 1 243 ? 8.645 -2.632 17.778 1.00 97.44 243 ASP A CA 1
ATOM 1691 C C . ASP A 1 243 ? 9.237 -1.282 18.202 1.00 97.44 243 ASP A C 1
ATOM 1693 O O . ASP A 1 243 ? 10.176 -1.222 18.998 1.00 97.44 243 ASP A O 1
ATOM 1697 N N . VAL A 1 244 ? 8.716 -0.197 17.635 1.00 97.38 244 VAL A N 1
ATOM 1698 C CA . VAL A 1 244 ? 9.176 1.170 17.919 1.00 97.38 244 VAL A CA 1
ATOM 1699 C C . VAL A 1 244 ? 8.196 1.942 18.811 1.00 97.38 244 VAL A C 1
ATOM 1701 O O . VAL A 1 244 ? 8.359 3.146 19.010 1.00 97.38 244 VAL A O 1
ATOM 1704 N N . GLY A 1 245 ? 7.217 1.246 19.396 1.00 97.25 245 GLY A N 1
ATOM 1705 C CA . GLY A 1 245 ? 6.290 1.758 20.398 1.00 97.25 245 GLY A CA 1
ATOM 1706 C C . GLY A 1 245 ? 5.028 2.408 19.831 1.00 97.25 245 GLY A C 1
ATOM 1707 O O . GLY A 1 245 ? 4.743 2.380 18.636 1.00 97.25 245 GLY A O 1
ATOM 1708 N N . GLU A 1 246 ? 4.244 3.019 20.718 1.00 97.81 246 GLU A N 1
ATOM 1709 C CA . GLU A 1 246 ? 2.926 3.599 20.402 1.00 97.81 246 GLU A CA 1
ATOM 1710 C C . GLU A 1 246 ? 3.010 4.952 19.677 1.00 97.81 246 GLU A C 1
ATOM 1712 O O . GLU A 1 246 ? 1.995 5.534 19.294 1.00 97.81 246 GLU A O 1
ATOM 1717 N N . THR A 1 247 ? 4.206 5.529 19.543 1.00 97.62 247 THR A N 1
ATOM 1718 C CA . THR A 1 247 ? 4.388 6.859 18.957 1.00 97.62 247 THR A CA 1
ATOM 1719 C C . THR A 1 247 ? 5.692 6.944 18.178 1.00 97.62 247 THR A C 1
ATOM 1721 O O . THR A 1 247 ? 6.766 6.755 18.746 1.00 97.62 247 THR A O 1
ATOM 1724 N N . LEU A 1 248 ? 5.611 7.318 16.900 1.00 97.56 248 LEU A N 1
ATOM 1725 C CA . LEU A 1 248 ? 6.789 7.682 16.120 1.00 97.56 248 LEU A CA 1
ATOM 1726 C C . LEU A 1 248 ? 7.213 9.106 16.453 1.00 97.56 248 LEU A C 1
ATOM 1728 O O . LEU A 1 248 ? 6.417 10.046 16.421 1.00 97.56 248 LEU A O 1
ATOM 1732 N N . GLN A 1 249 ? 8.498 9.242 16.751 1.00 96.31 249 GLN A N 1
ATOM 1733 C CA . GLN A 1 249 ? 9.163 10.518 16.948 1.00 96.31 249 GLN A CA 1
ATOM 1734 C C . GLN A 1 249 ? 10.032 10.796 15.730 1.00 96.31 249 GLN A C 1
ATOM 1736 O O . GLN A 1 249 ? 10.767 9.922 15.272 1.00 96.31 249 GLN A O 1
ATOM 1741 N N . ASP A 1 250 ? 9.966 12.020 15.220 1.00 93.94 250 ASP A N 1
ATOM 1742 C CA . ASP A 1 250 ? 10.925 12.483 14.227 1.00 93.94 250 ASP A CA 1
ATOM 1743 C C . ASP A 1 250 ? 12.290 12.671 14.906 1.00 93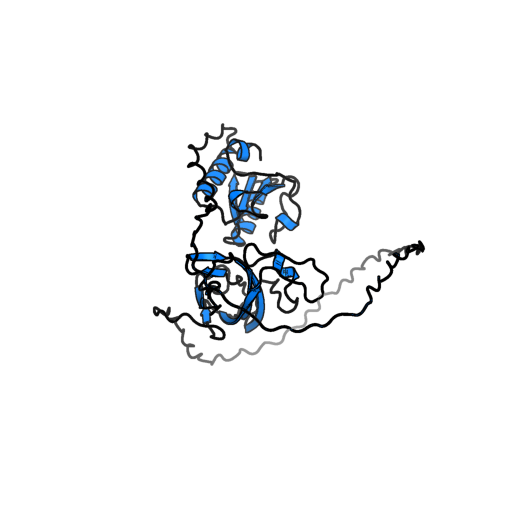.94 250 ASP A C 1
ATOM 1745 O O . ASP A 1 250 ? 12.379 13.457 15.857 1.00 93.94 250 ASP A O 1
ATOM 1749 N N . PRO A 1 251 ? 13.361 11.995 14.449 1.00 85.44 251 PRO A N 1
ATOM 1750 C CA . PRO A 1 251 ? 14.694 12.167 15.021 1.00 85.44 251 PRO A CA 1
ATOM 1751 C C . PRO A 1 251 ? 15.167 13.628 15.012 1.00 85.44 251 PRO A C 1
ATOM 1753 O O . PRO A 1 251 ? 15.975 14.022 15.852 1.00 85.44 251 PRO A O 1
ATOM 1756 N N . GLN A 1 252 ? 14.670 14.435 14.072 1.00 92.00 252 GLN A N 1
ATOM 1757 C CA . GLN A 1 252 ? 14.989 15.852 13.934 1.00 92.00 252 GLN A CA 1
ATOM 1758 C C . GLN A 1 252 ? 14.036 16.769 14.722 1.00 92.00 252 GLN A C 1
ATOM 1760 O O . GLN A 1 252 ? 14.311 17.965 14.843 1.00 92.00 252 GLN A O 1
ATOM 1765 N N . GLY A 1 253 ? 12.936 16.238 15.267 1.00 93.31 253 GLY A N 1
ATOM 1766 C CA . GLY A 1 253 ? 11.932 16.990 16.028 1.00 93.31 253 GLY A CA 1
ATOM 1767 C C . GLY A 1 253 ? 11.170 18.046 15.217 1.00 93.31 253 GLY A C 1
ATOM 1768 O O . GLY A 1 253 ? 10.630 18.991 15.791 1.00 93.31 253 GLY A O 1
ATOM 1769 N N . THR A 1 254 ? 11.163 17.931 13.889 1.00 95.25 254 THR A N 1
ATOM 1770 C CA . THR A 1 254 ? 10.468 18.840 12.968 1.00 95.25 254 THR A CA 1
ATOM 1771 C C . THR A 1 254 ? 9.021 18.432 12.716 1.00 95.25 254 THR A C 1
ATOM 1773 O O . THR A 1 254 ? 8.169 19.304 12.532 1.00 95.25 254 THR A O 1
ATOM 1776 N N . LEU A 1 255 ? 8.729 17.131 12.740 1.00 94.56 255 LEU A N 1
ATOM 1777 C CA . LEU A 1 255 ? 7.370 16.609 12.632 1.00 94.56 255 LEU A CA 1
ATOM 1778 C C . LEU A 1 255 ? 6.745 16.442 14.027 1.00 94.56 255 LEU A C 1
ATOM 1780 O O . LEU A 1 255 ? 7.447 16.087 14.979 1.00 94.56 255 LEU A O 1
ATOM 1784 N N . PRO A 1 256 ? 5.430 16.695 14.178 1.00 96.31 256 PRO A N 1
ATOM 1785 C CA . PRO A 1 256 ? 4.725 16.350 15.410 1.00 96.31 256 PRO A CA 1
ATOM 1786 C C . PRO A 1 256 ? 4.802 14.833 15.650 1.00 96.31 256 PRO A C 1
ATOM 1788 O O . PRO A 1 256 ? 4.926 14.095 14.688 1.00 96.31 256 PRO A O 1
ATOM 1791 N N . PRO A 1 257 ? 4.693 14.329 16.886 1.00 97.38 257 PRO A N 1
ATOM 1792 C CA . PRO A 1 257 ? 4.647 12.886 17.109 1.00 97.38 257 PRO A CA 1
ATOM 1793 C C . PRO A 1 257 ? 3.432 12.241 16.421 1.00 97.38 257 PRO A C 1
ATOM 1795 O O . PRO A 1 257 ? 2.331 12.799 16.466 1.00 97.38 257 PRO A O 1
ATOM 1798 N N . LEU A 1 258 ? 3.610 11.059 15.826 1.00 97.31 258 LEU A N 1
ATOM 1799 C CA . LEU A 1 258 ? 2.524 10.282 15.215 1.00 97.31 258 LEU A CA 1
ATOM 1800 C C . LEU A 1 258 ? 2.133 9.126 16.135 1.00 97.31 258 LEU A C 1
ATOM 1802 O O . LEU A 1 258 ? 2.968 8.275 16.418 1.00 97.31 258 LEU A O 1
ATOM 1806 N N . ALA A 1 259 ? 0.880 9.090 16.590 1.00 97.69 259 ALA A N 1
ATOM 1807 C CA . ALA A 1 259 ? 0.359 8.022 17.445 1.00 97.69 259 ALA A CA 1
ATOM 1808 C C . ALA A 1 259 ? -0.127 6.817 16.622 1.00 97.69 259 ALA A C 1
ATOM 1810 O O . ALA A 1 259 ? -0.747 7.004 15.575 1.00 97.69 259 ALA A O 1
ATOM 1811 N N . ALA A 1 260 ? 0.138 5.606 17.115 1.00 96.94 260 ALA A N 1
ATOM 1812 C CA . ALA A 1 260 ? -0.363 4.350 16.560 1.00 96.94 260 ALA A CA 1
ATOM 1813 C C . ALA A 1 260 ? -1.776 4.029 17.073 1.00 96.94 260 ALA A C 1
ATOM 1815 O O . ALA A 1 260 ? -2.200 4.513 18.124 1.00 96.94 260 ALA A O 1
ATOM 1816 N N . SER A 1 261 ? -2.481 3.143 16.372 1.00 92.44 261 SER A N 1
ATOM 1817 C CA . SER A 1 261 ? -3.682 2.473 16.882 1.00 92.44 261 SER A CA 1
ATOM 1818 C C . SER A 1 261 ? -3.368 1.469 18.000 1.00 92.44 261 SER A C 1
ATOM 1820 O O . SER A 1 261 ? -4.184 1.270 18.901 1.00 92.44 261 SER A O 1
ATOM 1822 N N . GLY A 1 262 ? -2.179 0.864 17.950 1.00 96.56 262 GLY A N 1
ATOM 1823 C CA . GLY A 1 262 ? -1.617 0.024 19.003 1.00 96.56 262 GLY A CA 1
ATOM 1824 C C . GLY A 1 262 ? -0.127 0.292 19.153 1.00 96.56 262 GLY A C 1
ATOM 1825 O O . GLY A 1 262 ? 0.290 0.970 20.084 1.00 96.56 262 GLY A O 1
ATOM 1826 N N . ARG A 1 263 ? 0.670 -0.188 18.202 1.00 97.69 263 ARG A N 1
ATOM 1827 C CA . ARG A 1 263 ? 2.116 0.044 18.137 1.00 97.69 263 ARG A CA 1
ATOM 1828 C C . ARG A 1 263 ? 2.590 0.168 16.697 1.00 97.69 263 ARG A C 1
ATOM 1830 O O . ARG A 1 263 ? 1.963 -0.358 15.778 1.00 97.69 263 ARG A O 1
ATOM 1837 N N . PHE A 1 264 ? 3.722 0.830 16.509 1.00 98.19 264 PHE A N 1
ATOM 1838 C CA . PHE A 1 264 ? 4.427 0.826 15.241 1.00 98.19 264 PHE A CA 1
ATOM 1839 C C . PHE A 1 264 ? 5.447 -0.306 15.192 1.00 98.19 264 PHE A C 1
ATOM 1841 O O . PHE A 1 264 ? 6.263 -0.466 16.097 1.00 98.19 264 PHE A O 1
ATOM 1848 N N . VAL A 1 265 ? 5.448 -1.042 14.087 1.00 98.31 265 VAL A N 1
ATOM 1849 C CA . VAL A 1 265 ? 6.503 -1.999 13.748 1.00 98.31 265 VAL A CA 1
ATOM 1850 C C . VAL A 1 265 ? 7.300 -1.434 12.582 1.00 98.31 265 VAL A C 1
ATOM 1852 O O . VAL A 1 265 ? 6.729 -1.120 11.538 1.00 98.31 265 VAL A O 1
ATOM 1855 N N . ARG A 1 266 ? 8.613 -1.282 12.754 1.00 98.00 266 ARG A N 1
ATOM 1856 C CA . ARG A 1 266 ? 9.551 -0.940 11.682 1.00 98.00 266 ARG A CA 1
ATOM 1857 C C . ARG A 1 266 ? 10.094 -2.219 11.065 1.00 98.00 266 ARG A C 1
ATOM 1859 O O . ARG A 1 266 ? 10.590 -3.075 11.787 1.00 98.00 266 ARG A O 1
ATOM 1866 N N . LEU A 1 267 ? 10.063 -2.300 9.742 1.00 98.25 267 LEU A N 1
ATOM 1867 C CA . LEU A 1 267 ? 10.674 -3.367 8.959 1.00 98.25 267 LEU A CA 1
ATOM 1868 C C . LEU A 1 267 ? 11.734 -2.757 8.040 1.00 98.25 267 LEU A C 1
ATOM 1870 O O . LEU A 1 267 ? 11.396 -1.919 7.201 1.00 98.25 267 LEU A O 1
ATOM 1874 N N . GLN A 1 268 ? 12.994 -3.159 8.195 1.00 98.38 268 GLN A N 1
ATOM 1875 C CA . GLN A 1 268 ? 14.075 -2.848 7.263 1.00 98.38 268 GLN A CA 1
ATOM 1876 C C . GLN A 1 268 ? 14.419 -4.099 6.458 1.00 98.38 268 GLN A C 1
ATOM 1878 O O . GLN A 1 268 ? 14.625 -5.173 7.021 1.00 98.38 268 GLN A O 1
ATOM 1883 N N . PHE A 1 269 ? 14.479 -3.959 5.139 1.00 98.31 269 PHE A N 1
ATOM 1884 C CA . PHE A 1 269 ? 14.727 -5.073 4.238 1.00 98.31 269 PHE A CA 1
ATOM 1885 C C . PHE A 1 269 ? 15.604 -4.678 3.057 1.00 98.31 269 PHE A C 1
ATOM 1887 O O . PHE A 1 269 ? 15.657 -3.513 2.657 1.00 98.31 269 PHE A O 1
ATOM 1894 N N . VAL A 1 270 ? 16.250 -5.680 2.477 1.00 98.25 270 VAL A N 1
ATOM 1895 C CA . VAL A 1 270 ? 16.990 -5.602 1.225 1.00 98.25 270 VAL A CA 1
ATOM 1896 C C . VAL A 1 270 ? 16.239 -6.398 0.168 1.00 98.25 270 VAL A C 1
ATOM 1898 O O . VAL A 1 270 ? 15.766 -7.504 0.424 1.00 98.25 270 VAL A O 1
ATOM 1901 N N . LEU A 1 271 ? 16.126 -5.810 -1.016 1.00 97.88 271 LEU A N 1
ATOM 1902 C CA . LEU A 1 271 ? 15.522 -6.402 -2.197 1.00 97.88 271 LEU A CA 1
ATOM 1903 C C . LEU A 1 271 ? 16.521 -6.342 -3.350 1.00 97.88 271 LEU A C 1
ATOM 1905 O O . LEU A 1 271 ? 16.967 -5.254 -3.715 1.00 97.88 271 LEU A O 1
ATOM 1909 N N . GLU A 1 272 ? 16.825 -7.482 -3.955 1.00 98.12 272 GLU A N 1
ATOM 1910 C CA . GLU A 1 272 ? 17.609 -7.572 -5.187 1.00 98.12 272 GLU A CA 1
ATOM 1911 C C . GLU A 1 272 ? 16.731 -8.024 -6.352 1.00 98.12 272 GLU A C 1
ATOM 1913 O O . GLU A 1 272 ? 15.957 -8.972 -6.227 1.00 98.12 272 GLU A O 1
ATOM 1918 N N . ASN A 1 273 ? 16.837 -7.340 -7.493 1.00 97.94 273 ASN A N 1
ATOM 1919 C CA . ASN A 1 273 ? 16.180 -7.755 -8.728 1.00 97.94 273 ASN A CA 1
ATOM 1920 C C . ASN A 1 273 ? 17.089 -8.666 -9.552 1.00 97.94 273 ASN A C 1
ATOM 1922 O O . ASN A 1 273 ? 17.937 -8.189 -10.304 1.00 97.94 273 ASN A O 1
ATOM 1926 N N . ASN A 1 274 ? 16.829 -9.969 -9.491 1.00 97.44 274 ASN A N 1
ATOM 1927 C CA . ASN A 1 274 ? 17.585 -10.992 -10.215 1.00 97.44 274 ASN A CA 1
ATOM 1928 C C . ASN A 1 274 ? 17.124 -11.166 -11.672 1.00 97.44 274 ASN A C 1
ATOM 1930 O O . ASN A 1 274 ? 17.557 -12.089 -12.363 1.00 97.44 274 ASN A O 1
ATOM 1934 N N . THR A 1 275 ? 16.224 -10.309 -12.159 1.00 95.31 275 THR A N 1
ATOM 1935 C CA . THR A 1 275 ? 15.788 -10.312 -13.559 1.00 95.31 275 THR A CA 1
ATOM 1936 C C . THR A 1 275 ? 16.659 -9.394 -14.418 1.00 95.31 275 THR A C 1
ATOM 1938 O O . THR A 1 275 ? 17.442 -8.585 -13.926 1.00 95.31 275 THR A O 1
ATOM 1941 N N . ILE A 1 276 ? 16.501 -9.501 -15.739 1.00 95.62 276 ILE A N 1
ATOM 1942 C CA . ILE A 1 276 ? 17.204 -8.659 -16.719 1.00 95.62 276 ILE A CA 1
ATOM 1943 C C . ILE A 1 276 ? 16.443 -7.374 -17.078 1.00 95.62 276 ILE A C 1
ATOM 1945 O O . ILE A 1 276 ? 16.926 -6.576 -17.880 1.00 95.62 276 ILE A O 1
ATOM 1949 N N . GLU A 1 277 ? 15.254 -7.168 -16.510 1.00 94.50 277 GLU A N 1
ATOM 1950 C CA . GLU A 1 277 ? 14.387 -6.032 -16.823 1.00 94.50 277 GLU A CA 1
ATOM 1951 C C . GLU A 1 277 ? 14.190 -5.126 -15.603 1.00 94.50 277 GLU A C 1
ATOM 1953 O O . GLU A 1 277 ? 14.378 -5.527 -14.454 1.00 94.50 277 GLU A O 1
ATOM 1958 N N . LEU A 1 278 ? 13.788 -3.879 -15.856 1.00 94.56 278 LEU A N 1
ATOM 1959 C CA . LEU A 1 278 ? 13.282 -2.998 -14.807 1.00 94.56 278 LEU A CA 1
ATOM 1960 C C . LEU A 1 278 ? 11.997 -3.606 -14.242 1.00 94.56 278 LEU A C 1
ATOM 1962 O O . LEU A 1 278 ? 11.022 -3.774 -14.974 1.00 94.56 278 LEU A O 1
ATOM 1966 N N . GLN A 1 279 ? 11.976 -3.877 -12.943 1.00 96.38 279 GLN A N 1
ATOM 1967 C CA . GLN A 1 279 ? 10.816 -4.460 -12.287 1.00 96.38 279 GLN A CA 1
ATOM 1968 C C . GLN A 1 279 ? 10.125 -3.475 -11.361 1.00 96.38 279 GLN A C 1
ATOM 1970 O O . GLN A 1 279 ? 10.736 -2.537 -10.855 1.00 96.38 279 GLN A O 1
ATOM 1975 N N . THR A 1 280 ? 8.838 -3.720 -11.123 1.00 92.88 280 THR A N 1
ATOM 1976 C CA . THR A 1 280 ? 8.086 -3.087 -10.034 1.00 92.88 280 THR A CA 1
ATOM 1977 C C . THR A 1 280 ? 7.955 -4.089 -8.891 1.00 92.88 280 THR A C 1
ATOM 1979 O O . THR A 1 280 ? 7.703 -5.262 -9.156 1.00 92.88 280 THR A O 1
ATOM 1982 N N . PHE A 1 281 ? 8.104 -3.659 -7.642 1.00 94.31 281 PHE A N 1
ATOM 1983 C CA . PHE A 1 281 ? 7.905 -4.508 -6.465 1.00 94.31 281 PHE A CA 1
ATOM 1984 C C . PHE A 1 281 ? 6.783 -3.969 -5.582 1.00 94.31 281 PHE A C 1
ATOM 1986 O O . PHE A 1 281 ? 6.525 -2.767 -5.567 1.00 94.31 281 PHE A O 1
ATOM 1993 N N . ALA A 1 282 ? 6.115 -4.849 -4.841 1.00 92.75 282 ALA A N 1
ATOM 1994 C CA . ALA A 1 282 ? 5.181 -4.460 -3.790 1.00 92.75 282 ALA A CA 1
ATOM 1995 C C . ALA A 1 282 ? 5.916 -4.388 -2.447 1.00 92.75 282 ALA A C 1
ATOM 1997 O O . ALA A 1 282 ? 6.793 -5.209 -2.190 1.00 92.75 282 ALA A O 1
ATOM 1998 N N . MET A 1 283 ? 5.555 -3.430 -1.588 1.00 95.62 283 MET A N 1
ATOM 1999 C CA . MET A 1 283 ? 6.033 -3.449 -0.201 1.00 95.62 283 MET A CA 1
ATOM 2000 C C . MET A 1 283 ? 5.566 -4.741 0.480 1.00 95.62 283 MET A C 1
ATOM 2002 O O . MET A 1 283 ? 4.460 -5.196 0.163 1.00 95.62 283 MET A O 1
ATOM 2006 N N . PRO A 1 284 ? 6.359 -5.312 1.404 1.00 96.81 284 PRO A N 1
ATOM 2007 C CA . PRO A 1 284 ? 5.895 -6.436 2.202 1.00 96.81 284 PRO A CA 1
ATOM 2008 C C . PRO A 1 284 ? 4.575 -6.099 2.913 1.00 96.81 284 PRO A C 1
ATOM 2010 O O . PRO A 1 284 ? 4.299 -4.943 3.239 1.00 96.81 284 PRO A O 1
ATOM 2013 N N . GLU A 1 285 ? 3.737 -7.103 3.134 1.00 97.12 285 GLU A N 1
ATOM 2014 C CA . GLU A 1 285 ? 2.597 -7.002 4.052 1.00 97.12 285 GLU A CA 1
ATOM 2015 C C . GLU A 1 285 ? 2.966 -7.724 5.348 1.00 97.12 285 GLU A C 1
ATOM 2017 O O . GLU A 1 285 ? 3.791 -8.634 5.317 1.00 97.12 285 GLU A O 1
ATOM 2022 N N . LEU A 1 286 ? 2.384 -7.342 6.486 1.00 97.94 286 LEU A N 1
ATOM 2023 C CA . LEU A 1 286 ? 2.506 -8.150 7.702 1.00 97.94 286 LEU A CA 1
ATOM 2024 C C . LEU A 1 286 ? 1.262 -9.008 7.891 1.00 97.94 286 LEU A C 1
ATOM 2026 O O . LEU A 1 286 ? 0.161 -8.551 7.595 1.00 97.94 286 LEU A O 1
ATOM 2030 N N . ILE A 1 287 ? 1.427 -10.211 8.422 1.00 97.31 287 ILE A N 1
ATOM 2031 C CA . ILE A 1 287 ? 0.338 -11.059 8.913 1.00 97.31 287 ILE A CA 1
ATOM 2032 C C . ILE A 1 287 ? 0.652 -11.489 10.346 1.00 97.31 287 ILE A C 1
ATOM 2034 O O . ILE A 1 287 ? 1.821 -11.650 10.682 1.00 97.31 287 ILE A O 1
ATOM 2038 N N . ASP A 1 288 ? -0.355 -11.619 11.204 1.00 97.50 288 ASP A N 1
ATOM 2039 C CA . ASP A 1 288 ? -0.190 -12.123 12.574 1.00 97.50 288 ASP A CA 1
ATOM 2040 C C . ASP A 1 288 ? -0.778 -13.532 12.751 1.00 97.50 288 ASP A C 1
ATOM 2042 O O . ASP A 1 288 ? -1.378 -14.093 11.834 1.00 97.50 288 ASP A O 1
ATOM 2046 N N . SER A 1 289 ? -0.664 -14.104 13.953 1.00 96.06 289 SER A N 1
ATOM 2047 C CA . SER A 1 289 ? -1.227 -15.429 14.268 1.00 96.06 289 SER A CA 1
ATOM 2048 C C . SER A 1 289 ? -2.761 -15.517 14.248 1.00 96.06 289 SER A C 1
ATOM 2050 O O . SER A 1 289 ? -3.315 -16.604 14.422 1.00 96.06 289 SER A O 1
ATOM 2052 N N . GLN A 1 290 ? -3.465 -14.402 14.030 1.00 95.50 290 GLN A N 1
ATOM 2053 C CA . GLN A 1 290 ? -4.915 -14.351 13.824 1.00 95.50 290 GLN A CA 1
ATOM 2054 C C . GLN A 1 290 ? -5.290 -14.195 12.339 1.00 95.50 290 GLN A C 1
ATOM 2056 O O . GLN A 1 290 ? -6.449 -13.899 12.038 1.00 95.50 290 GLN A O 1
ATOM 2061 N N . ASP A 1 291 ? -4.328 -14.363 11.424 1.00 95.06 291 ASP A N 1
ATOM 2062 C CA . ASP A 1 291 ? -4.467 -14.145 9.981 1.00 95.06 291 ASP A CA 1
ATOM 2063 C C . ASP A 1 291 ? -4.905 -12.709 9.616 1.00 95.06 291 ASP A C 1
ATOM 2065 O O . ASP A 1 291 ? -5.516 -12.466 8.568 1.00 95.06 291 ASP A O 1
ATOM 2069 N N . ARG A 1 292 ? -4.617 -11.718 10.473 1.00 96.31 292 ARG A N 1
ATOM 2070 C CA . ARG A 1 292 ? -4.901 -10.304 10.190 1.00 96.31 292 ARG A CA 1
ATOM 2071 C C . ARG A 1 292 ? -3.762 -9.728 9.359 1.00 96.31 292 ARG A C 1
ATOM 2073 O O . ARG A 1 292 ? -2.610 -9.776 9.771 1.00 96.31 292 ARG A O 1
ATOM 2080 N N . THR A 1 293 ? -4.081 -9.147 8.203 1.00 95.31 293 THR A N 1
ATOM 2081 C CA . THR A 1 293 ? -3.083 -8.517 7.324 1.00 95.31 293 THR A CA 1
ATOM 2082 C C . THR A 1 293 ? -2.950 -7.020 7.590 1.00 95.31 293 THR A C 1
ATOM 2084 O O . THR A 1 293 ? -3.949 -6.299 7.674 1.00 95.31 293 THR A O 1
ATOM 2087 N N . TYR A 1 294 ? -1.715 -6.527 7.620 1.00 96.50 294 TYR A N 1
ATOM 2088 C CA . TYR A 1 294 ? -1.372 -5.124 7.819 1.00 96.50 294 TYR A CA 1
ATOM 2089 C C . TYR A 1 294 ? -0.550 -4.594 6.653 1.00 96.50 294 TYR A C 1
ATOM 2091 O O . TYR A 1 294 ? 0.386 -5.229 6.168 1.00 96.50 294 TYR A O 1
ATOM 2099 N N . ARG A 1 295 ? -0.892 -3.383 6.223 1.00 95.19 295 ARG A N 1
ATOM 2100 C CA . ARG A 1 295 ? -0.186 -2.654 5.169 1.00 95.19 295 ARG A CA 1
ATOM 2101 C C . ARG A 1 295 ? 0.664 -1.556 5.782 1.00 95.19 295 ARG A C 1
ATOM 2103 O O . ARG A 1 295 ? 0.375 -1.080 6.880 1.00 95.19 295 ARG A O 1
ATOM 2110 N N . ASN A 1 296 ? 1.698 -1.144 5.061 1.00 95.12 296 ASN A N 1
ATOM 2111 C CA . ASN A 1 296 ? 2.568 -0.070 5.509 1.00 95.12 296 ASN A CA 1
ATOM 2112 C C . ASN A 1 296 ? 1.779 1.243 5.689 1.00 95.12 296 ASN A C 1
ATOM 2114 O O . ASN A 1 296 ? 0.908 1.590 4.888 1.00 95.12 296 ASN A O 1
ATOM 2118 N N . SER A 1 297 ? 2.103 1.994 6.739 1.00 94.19 297 SER A N 1
ATOM 2119 C CA . SER A 1 297 ? 1.502 3.293 7.033 1.00 94.19 297 SER A CA 1
ATOM 2120 C C . SER A 1 297 ? 2.115 4.372 6.142 1.00 94.19 297 SER A C 1
ATOM 2122 O O . SER A 1 297 ? 3.302 4.689 6.240 1.00 94.19 297 SER A O 1
ATOM 2124 N N . THR A 1 298 ? 1.301 4.971 5.272 1.00 90.94 298 THR A N 1
ATOM 2125 C CA . THR A 1 298 ? 1.731 6.089 4.416 1.00 90.94 298 THR A CA 1
ATOM 2126 C C . THR A 1 298 ? 2.031 7.352 5.218 1.00 90.94 298 THR A C 1
ATOM 2128 O O . THR A 1 298 ? 2.905 8.125 4.831 1.00 90.94 298 THR A O 1
ATOM 2131 N N . ASP A 1 299 ? 1.357 7.546 6.353 1.00 90.75 299 ASP A N 1
ATOM 2132 C CA . ASP A 1 299 ? 1.582 8.696 7.235 1.00 90.75 299 ASP A CA 1
ATOM 2133 C C . ASP A 1 299 ? 2.944 8.596 7.939 1.00 90.75 299 ASP A C 1
ATOM 2135 O O . ASP A 1 299 ? 3.618 9.607 8.154 1.00 90.75 299 ASP A O 1
ATOM 2139 N N . ALA A 1 300 ? 3.397 7.368 8.213 1.00 95.38 300 ALA A N 1
ATOM 2140 C CA . ALA A 1 300 ? 4.700 7.090 8.806 1.00 95.38 300 ALA A CA 1
ATOM 2141 C C . ALA A 1 300 ? 5.882 7.277 7.830 1.00 95.38 300 ALA A C 1
ATOM 2143 O O . ALA A 1 300 ? 7.035 7.347 8.261 1.00 95.38 300 ALA A O 1
ATOM 2144 N N . LEU A 1 301 ? 5.630 7.417 6.520 1.00 92.69 301 LEU A N 1
ATOM 2145 C CA . LEU A 1 301 ? 6.688 7.604 5.518 1.00 92.69 301 LEU A CA 1
ATOM 2146 C C . LEU A 1 301 ? 7.538 8.853 5.798 1.00 92.69 301 LEU A C 1
ATOM 2148 O O . LEU A 1 301 ? 8.742 8.840 5.567 1.00 92.69 301 LEU A O 1
ATOM 2152 N N . GLN A 1 302 ? 6.938 9.907 6.359 1.00 93.50 302 GLN A N 1
ATOM 2153 C CA . GLN A 1 302 ? 7.641 11.151 6.701 1.00 93.50 302 GLN A CA 1
ATOM 2154 C C . GLN A 1 302 ? 8.663 10.976 7.842 1.00 93.50 302 GLN A C 1
ATOM 2156 O O . GLN A 1 302 ? 9.585 11.775 7.952 1.00 93.50 302 GLN A O 1
ATOM 2161 N N . TYR A 1 303 ? 8.529 9.917 8.649 1.00 95.75 303 TYR A N 1
ATOM 2162 C CA . TYR A 1 303 ? 9.449 9.549 9.739 1.00 95.75 303 TYR A CA 1
ATOM 2163 C C . TYR A 1 303 ? 10.509 8.541 9.279 1.00 95.75 303 TYR A C 1
ATOM 2165 O O . TYR A 1 303 ? 11.377 8.125 10.050 1.00 95.75 303 TYR A O 1
ATOM 2173 N N . THR A 1 304 ? 10.436 8.107 8.020 1.00 94.44 304 THR A N 1
ATOM 2174 C CA . THR A 1 304 ? 11.444 7.241 7.417 1.00 94.44 304 THR A CA 1
ATOM 2175 C C . THR A 1 304 ? 12.593 8.102 6.926 1.00 94.44 304 THR A C 1
ATOM 2177 O O . THR A 1 304 ? 12.387 9.142 6.299 1.00 94.44 304 THR A O 1
ATOM 2180 N N . ARG A 1 305 ? 13.826 7.664 7.185 1.00 93.44 305 ARG A N 1
ATOM 2181 C CA . ARG A 1 305 ? 14.991 8.345 6.628 1.00 93.44 305 ARG A CA 1
ATOM 2182 C C . ARG A 1 305 ? 14.890 8.382 5.095 1.00 93.44 305 ARG A C 1
ATOM 2184 O O . ARG A 1 305 ? 14.594 7.343 4.508 1.00 93.44 305 ARG A O 1
ATOM 2191 N N . PRO A 1 306 ? 15.185 9.515 4.433 1.00 90.38 306 PRO A N 1
ATOM 2192 C CA . PRO A 1 306 ? 15.028 9.627 2.983 1.00 90.38 306 PRO A CA 1
ATOM 2193 C C . PRO A 1 306 ? 15.819 8.593 2.173 1.00 90.38 306 PRO A C 1
ATOM 2195 O O . PRO A 1 306 ? 15.375 8.206 1.100 1.00 90.38 306 PRO A O 1
ATOM 2198 N N . ASP A 1 307 ? 16.967 8.134 2.681 1.00 91.88 307 ASP A N 1
ATOM 2199 C CA . ASP A 1 307 ? 17.804 7.119 2.033 1.00 91.88 307 ASP A CA 1
ATOM 2200 C C . ASP A 1 307 ? 17.266 5.685 2.165 1.00 91.88 307 ASP A C 1
ATOM 2202 O O . ASP A 1 307 ? 17.655 4.825 1.385 1.00 91.88 307 ASP A O 1
ATOM 2206 N N . LEU A 1 308 ? 16.351 5.443 3.108 1.00 95.75 308 LEU A N 1
ATOM 2207 C CA . LEU A 1 308 ? 15.656 4.163 3.296 1.00 95.75 308 LEU A CA 1
ATOM 2208 C C . LEU A 1 308 ? 14.192 4.222 2.834 1.00 95.75 308 LEU A C 1
ATOM 2210 O O . LEU A 1 308 ? 13.498 3.207 2.800 1.00 95.75 308 LEU A O 1
ATOM 2214 N N . ALA A 1 309 ? 13.695 5.411 2.492 1.00 92.44 309 ALA A N 1
ATOM 2215 C CA . ALA A 1 309 ? 12.343 5.599 2.006 1.00 92.44 309 ALA A CA 1
ATOM 2216 C C . ALA A 1 309 ? 12.250 5.075 0.568 1.00 92.44 309 ALA A C 1
ATOM 2218 O O . ALA A 1 309 ? 12.624 5.751 -0.392 1.00 92.44 309 ALA A O 1
ATOM 2219 N N . CYS A 1 310 ? 11.700 3.877 0.394 1.00 90.00 310 CYS A N 1
ATOM 2220 C CA . CYS A 1 310 ? 11.454 3.310 -0.928 1.00 90.00 310 CYS A CA 1
ATOM 2221 C C . CYS A 1 310 ? 10.194 3.902 -1.571 1.00 90.00 310 CYS A C 1
ATOM 2223 O O . CYS A 1 310 ? 9.205 3.223 -1.821 1.00 90.00 310 CYS A O 1
ATOM 2225 N N . VAL A 1 311 ? 10.248 5.209 -1.844 1.00 81.69 311 VAL A N 1
ATOM 2226 C CA . VAL A 1 311 ? 9.162 5.974 -2.477 1.00 81.69 311 VAL A CA 1
ATOM 2227 C C . VAL A 1 311 ? 8.929 5.507 -3.915 1.00 81.69 311 VAL A C 1
ATOM 2229 O O . VAL A 1 311 ? 7.803 5.533 -4.408 1.00 81.69 311 VAL A O 1
ATOM 2232 N N . THR A 1 312 ? 9.990 5.061 -4.597 1.00 78.94 312 THR A N 1
ATOM 2233 C CA . THR A 1 312 ? 9.872 4.450 -5.922 1.00 78.94 312 THR A CA 1
ATOM 2234 C C . THR A 1 312 ? 9.798 2.935 -5.787 1.00 78.94 312 THR A C 1
ATOM 2236 O O . THR A 1 312 ? 10.693 2.291 -5.244 1.00 78.94 312 THR A O 1
ATOM 2239 N N . MET A 1 313 ? 8.723 2.359 -6.319 1.00 88.12 313 MET A N 1
ATOM 2240 C CA . MET A 1 313 ? 8.469 0.917 -6.301 1.00 88.12 313 MET A CA 1
ATOM 2241 C C . MET A 1 313 ? 9.132 0.196 -7.484 1.00 88.12 313 MET A C 1
ATOM 2243 O O . MET A 1 313 ? 8.671 -0.864 -7.880 1.00 88.12 313 MET A O 1
ATOM 2247 N N . GLN A 1 314 ? 10.174 0.776 -8.090 1.00 93.12 314 GLN A N 1
ATOM 2248 C CA . GLN A 1 314 ? 10.861 0.223 -9.261 1.00 93.12 314 GLN A CA 1
ATOM 2249 C C . GLN A 1 314 ? 12.328 -0.057 -8.966 1.00 93.12 314 GLN A C 1
ATOM 2251 O O . GLN A 1 314 ? 13.007 0.823 -8.445 1.00 93.12 314 GLN A O 1
ATOM 2256 N N . VAL A 1 315 ? 12.819 -1.231 -9.350 1.00 95.31 315 VAL A N 1
ATOM 2257 C CA . VAL A 1 315 ? 14.196 -1.692 -9.131 1.00 95.31 315 VAL A CA 1
ATOM 2258 C C . VAL A 1 315 ? 14.778 -2.174 -10.463 1.00 95.31 315 VAL A C 1
ATOM 2260 O O . VAL A 1 315 ? 14.165 -2.987 -11.161 1.00 95.31 315 VAL A O 1
ATOM 2263 N N . ALA A 1 316 ? 15.910 -1.613 -10.887 1.00 96.31 316 ALA A N 1
ATOM 2264 C CA . ALA A 1 316 ? 16.553 -1.973 -12.148 1.00 96.31 316 ALA A CA 1
ATOM 2265 C C . ALA A 1 316 ? 17.111 -3.404 -12.105 1.00 96.31 316 ALA A C 1
ATOM 2267 O O . ALA A 1 316 ? 17.263 -3.991 -11.039 1.00 96.31 316 ALA A O 1
ATOM 2268 N N . ALA A 1 317 ? 17.394 -3.978 -13.271 1.00 97.25 317 ALA A N 1
ATOM 2269 C CA . ALA A 1 317 ? 18.007 -5.299 -13.378 1.00 97.25 317 ALA A CA 1
ATOM 2270 C C . ALA A 1 317 ? 19.346 -5.361 -12.622 1.00 97.25 317 ALA A C 1
ATOM 2272 O O . ALA A 1 317 ? 20.213 -4.513 -12.848 1.00 97.25 317 ALA A O 1
ATOM 2273 N N . GLY A 1 318 ? 19.507 -6.349 -11.739 1.00 96.38 318 GLY A N 1
ATOM 2274 C CA . GLY A 1 318 ? 20.683 -6.515 -10.879 1.00 96.38 318 GLY A CA 1
ATOM 2275 C C . GLY A 1 318 ? 20.861 -5.429 -9.812 1.00 96.38 318 GLY A C 1
ATOM 2276 O O . GLY A 1 318 ? 21.922 -5.349 -9.200 1.00 96.38 318 GLY A O 1
ATOM 2277 N N . GLU A 1 319 ? 19.878 -4.544 -9.615 1.00 97.19 319 GLU A N 1
ATOM 2278 C CA . GLU A 1 319 ? 19.931 -3.536 -8.557 1.00 97.19 319 GLU A CA 1
ATOM 2279 C C . GLU A 1 319 ? 19.520 -4.157 -7.218 1.00 97.19 319 GLU A C 1
ATOM 2281 O O . GLU A 1 319 ? 18.467 -4.790 -7.105 1.00 97.19 319 GLU A O 1
ATOM 2286 N N . THR A 1 320 ? 20.334 -3.905 -6.194 1.00 97.50 320 THR A N 1
ATOM 2287 C CA . THR A 1 320 ? 20.013 -4.156 -4.789 1.00 97.50 320 THR A CA 1
ATOM 2288 C C . THR A 1 320 ? 19.554 -2.857 -4.136 1.00 97.50 320 THR A C 1
ATOM 2290 O O . THR A 1 320 ? 20.217 -1.823 -4.256 1.00 97.50 320 THR A O 1
ATOM 2293 N N . ARG A 1 321 ? 18.440 -2.899 -3.406 1.00 96.81 321 ARG A N 1
ATOM 2294 C CA . ARG A 1 321 ? 17.870 -1.745 -2.711 1.00 96.81 321 ARG A CA 1
ATOM 2295 C C . ARG A 1 321 ? 17.544 -2.072 -1.263 1.00 96.81 321 ARG A C 1
ATOM 2297 O O . ARG A 1 321 ? 16.886 -3.069 -0.991 1.00 96.81 321 ARG A O 1
ATOM 2304 N N . THR A 1 322 ? 17.938 -1.185 -0.355 1.00 97.88 322 THR A N 1
ATOM 2305 C CA . THR A 1 322 ? 17.556 -1.239 1.060 1.00 97.88 322 THR A CA 1
ATOM 2306 C C . THR A 1 322 ? 16.388 -0.294 1.319 1.00 97.88 322 THR A C 1
ATOM 2308 O O . THR A 1 322 ? 16.418 0.868 0.910 1.00 97.88 322 THR A O 1
ATOM 2311 N N . CYS A 1 323 ? 15.367 -0.786 2.009 1.00 97.94 323 CYS A N 1
ATOM 2312 C CA . CYS A 1 323 ? 14.142 -0.068 2.323 1.00 97.94 323 CYS A CA 1
ATOM 2313 C C . CYS A 1 323 ? 13.834 -0.165 3.815 1.00 97.94 323 CYS A C 1
ATOM 2315 O O . CYS A 1 323 ? 14.100 -1.188 4.437 1.00 97.94 323 CYS A O 1
ATOM 2317 N N . ALA A 1 324 ? 13.194 0.862 4.368 1.00 97.56 324 ALA A N 1
ATOM 2318 C CA . ALA A 1 324 ? 12.531 0.792 5.661 1.00 97.56 324 ALA A CA 1
ATOM 2319 C C . ALA A 1 324 ? 11.072 1.228 5.524 1.00 97.56 324 ALA A C 1
ATOM 2321 O O . ALA A 1 324 ? 10.760 2.213 4.852 1.00 97.56 324 ALA A O 1
ATOM 2322 N N . VAL A 1 325 ? 10.175 0.490 6.169 1.00 97.06 325 VAL A N 1
ATOM 2323 C CA . VAL A 1 325 ? 8.738 0.769 6.196 1.00 97.06 325 VAL A CA 1
ATOM 2324 C C . VAL A 1 325 ? 8.199 0.594 7.610 1.00 97.06 325 VAL A C 1
ATOM 2326 O O . VAL A 1 325 ? 8.747 -0.163 8.409 1.00 97.06 325 VAL A O 1
ATOM 2329 N N . TYR A 1 326 ? 7.120 1.306 7.919 1.00 97.56 326 TYR A N 1
ATOM 2330 C CA . TYR A 1 326 ? 6.437 1.223 9.206 1.00 97.56 326 TYR A CA 1
ATOM 2331 C C . TYR A 1 326 ? 5.027 0.675 9.022 1.00 97.56 326 TYR A C 1
ATOM 2333 O O . TYR A 1 326 ? 4.353 1.020 8.051 1.00 97.56 326 TYR A O 1
ATOM 2341 N N . TYR A 1 327 ? 4.562 -0.106 9.987 1.00 98.06 327 TYR A N 1
ATOM 2342 C CA . TYR A 1 327 ? 3.201 -0.631 10.068 1.00 98.06 327 TYR A CA 1
ATOM 2343 C C . TYR A 1 327 ? 2.576 -0.170 11.375 1.00 98.06 327 TYR A C 1
ATOM 2345 O O . TYR A 1 327 ? 3.233 -0.226 12.409 1.00 98.06 327 TYR A O 1
ATOM 2353 N N . ASP A 1 328 ? 1.328 0.282 11.325 1.00 97.75 328 ASP A N 1
ATOM 2354 C CA . ASP A 1 328 ? 0.510 0.492 12.519 1.00 97.75 328 ASP A CA 1
ATOM 2355 C C . ASP A 1 328 ? -0.278 -0.797 12.766 1.00 97.75 328 ASP A C 1
ATOM 2357 O O . ASP A 1 328 ? -1.111 -1.182 11.939 1.00 97.75 328 ASP A O 1
ATOM 2361 N N . VAL A 1 329 ? 0.039 -1.491 13.857 1.00 97.56 329 VAL A N 1
ATOM 2362 C CA . VAL A 1 329 ? -0.583 -2.767 14.218 1.00 97.56 329 VAL A CA 1
ATOM 2363 C C . VAL A 1 329 ? -1.250 -2.661 15.594 1.00 97.56 329 VAL A C 1
ATOM 2365 O O . VAL A 1 329 ? -0.755 -1.947 16.471 1.00 97.56 329 VAL A O 1
ATOM 2368 N N . PRO A 1 330 ? -2.359 -3.379 15.835 1.00 97.25 330 PRO A N 1
ATOM 2369 C CA . PRO A 1 330 ? -2.955 -3.496 17.159 1.00 97.25 330 PRO A CA 1
ATOM 2370 C C . PRO A 1 330 ? -1.953 -3.999 18.207 1.00 97.25 330 PRO A C 1
ATOM 2372 O O . PRO A 1 330 ? -1.067 -4.799 17.907 1.00 97.25 330 PRO A O 1
ATOM 2375 N N . ALA A 1 331 ? -2.124 -3.577 19.462 1.00 96.06 331 ALA A N 1
ATOM 2376 C CA . ALA A 1 331 ? -1.237 -3.968 20.562 1.00 96.06 331 ALA A CA 1
ATOM 2377 C C . ALA A 1 331 ? -1.250 -5.482 20.858 1.00 96.06 331 ALA A C 1
ATOM 2379 O O . ALA A 1 331 ? -0.320 -5.992 21.475 1.00 96.06 331 ALA A O 1
ATOM 2380 N N . ASP A 1 332 ? -2.289 -6.200 20.422 1.00 95.62 332 ASP A N 1
ATOM 2381 C CA . ASP A 1 332 ? -2.432 -7.650 20.579 1.00 95.62 332 ASP A CA 1
ATOM 2382 C C . ASP A 1 332 ? -1.866 -8.461 19.400 1.00 95.62 332 ASP A C 1
ATOM 2384 O O . ASP A 1 332 ? -1.925 -9.687 19.436 1.00 95.62 332 ASP A O 1
ATOM 2388 N N . ALA A 1 333 ? -1.334 -7.811 18.356 1.00 96.50 333 ALA A N 1
ATOM 2389 C CA . ALA A 1 333 ? -0.732 -8.503 17.220 1.00 96.50 333 ALA A CA 1
ATOM 2390 C C . ALA A 1 333 ? 0.538 -9.252 17.656 1.00 96.50 333 ALA A C 1
ATOM 2392 O O . ALA A 1 333 ? 1.486 -8.643 18.163 1.00 96.50 333 ALA A O 1
ATOM 2393 N N . ALA A 1 334 ? 0.538 -10.565 17.447 1.00 97.06 334 ALA A N 1
ATOM 2394 C CA . ALA A 1 334 ? 1.539 -11.525 17.902 1.00 97.06 334 ALA A CA 1
ATOM 2395 C C . ALA A 1 334 ? 2.029 -12.385 16.728 1.00 97.06 334 ALA A C 1
ATOM 2397 O O . ALA A 1 334 ? 1.314 -12.532 15.739 1.00 97.06 334 ALA A O 1
ATOM 2398 N N . ASP A 1 335 ? 3.235 -12.945 16.849 1.00 96.06 335 ASP A N 1
ATOM 2399 C CA . ASP A 1 335 ? 3.832 -13.841 15.843 1.00 96.06 335 ASP A CA 1
ATOM 2400 C C . ASP A 1 335 ? 3.792 -13.245 14.417 1.00 96.06 335 ASP A C 1
ATOM 2402 O O . ASP A 1 335 ? 3.334 -13.870 13.459 1.00 96.06 335 ASP A O 1
ATOM 2406 N N . LEU A 1 336 ? 4.202 -11.975 14.300 1.00 97.62 336 LEU A N 1
ATOM 2407 C CA . LEU A 1 336 ? 4.159 -11.241 13.037 1.00 97.62 336 LEU A CA 1
ATOM 2408 C C . LEU A 1 336 ? 5.115 -11.853 12.008 1.00 97.62 336 LEU A C 1
ATOM 2410 O O . LEU A 1 336 ? 6.294 -12.050 12.287 1.00 97.62 336 LEU A O 1
ATOM 2414 N N . GLN A 1 337 ? 4.618 -12.045 10.791 1.00 98.06 337 GLN A N 1
ATOM 2415 C CA . GLN A 1 337 ? 5.382 -12.493 9.629 1.00 98.06 337 GLN A CA 1
ATOM 2416 C C . GLN A 1 337 ? 5.311 -11.438 8.526 1.00 98.06 337 GLN A C 1
ATOM 2418 O O . GLN A 1 337 ? 4.266 -10.817 8.329 1.00 98.06 337 GLN A O 1
ATOM 2423 N N . ALA A 1 338 ? 6.396 -11.248 7.778 1.00 98.12 338 ALA A N 1
ATOM 2424 C CA . ALA A 1 338 ? 6.391 -10.455 6.554 1.00 98.12 338 ALA A CA 1
ATOM 2425 C C . ALA A 1 338 ? 6.092 -11.337 5.339 1.00 98.12 338 ALA A C 1
ATOM 2427 O O . ALA A 1 338 ? 6.805 -12.300 5.065 1.00 98.12 338 ALA A O 1
ATOM 2428 N N . ILE A 1 339 ? 5.067 -10.968 4.575 1.00 97.69 339 ILE A N 1
ATOM 2429 C CA . ILE A 1 339 ? 4.734 -11.565 3.286 1.00 97.69 339 ILE A CA 1
ATOM 2430 C C . ILE A 1 339 ? 5.432 -10.769 2.189 1.00 97.69 339 ILE A C 1
ATOM 2432 O O . ILE A 1 339 ? 5.066 -9.626 1.897 1.00 97.69 339 ILE A O 1
ATOM 2436 N N . VAL A 1 340 ? 6.438 -11.384 1.575 1.00 97.00 340 VAL A N 1
ATOM 2437 C CA . VAL A 1 340 ? 7.175 -10.837 0.434 1.00 97.00 340 VAL A CA 1
ATOM 2438 C C . VAL A 1 340 ? 6.667 -11.448 -0.867 1.00 97.00 340 VAL A C 1
ATOM 2440 O O . VAL A 1 340 ? 6.219 -12.594 -0.902 1.00 97.00 340 VAL A O 1
ATOM 2443 N N . ARG A 1 341 ? 6.711 -10.674 -1.954 1.00 95.81 341 ARG A N 1
ATOM 2444 C CA . ARG A 1 341 ? 6.154 -11.057 -3.260 1.00 95.81 341 ARG A CA 1
ATOM 2445 C C . ARG A 1 341 ? 7.227 -11.002 -4.336 1.00 95.81 341 ARG A C 1
ATOM 2447 O O . ARG A 1 341 ? 8.155 -10.200 -4.259 1.00 95.81 341 ARG A O 1
ATOM 2454 N N . GLY A 1 342 ? 7.077 -11.826 -5.366 1.00 94.06 342 GLY A N 1
ATOM 2455 C CA . GLY A 1 342 ? 7.954 -11.752 -6.529 1.00 94.06 342 GLY A CA 1
ATOM 2456 C C . GLY A 1 342 ? 7.792 -10.450 -7.310 1.00 94.06 342 GLY A C 1
ATOM 2457 O O . GLY A 1 342 ? 6.804 -9.728 -7.158 1.00 94.06 342 GLY A O 1
ATOM 2458 N N . LEU A 1 343 ? 8.776 -10.158 -8.153 1.00 92.81 343 LEU A N 1
ATOM 2459 C CA . LEU A 1 343 ? 8.822 -8.926 -8.928 1.00 92.81 343 LEU A CA 1
ATOM 2460 C C . LEU A 1 343 ? 7.845 -8.936 -10.108 1.00 92.81 343 LEU A C 1
ATOM 2462 O O . LEU A 1 343 ? 7.566 -9.969 -10.714 1.00 92.81 343 LEU A O 1
ATOM 2466 N N . GLY A 1 344 ? 7.362 -7.746 -10.461 1.00 87.62 344 GLY A N 1
ATOM 2467 C CA . GLY A 1 344 ? 6.470 -7.520 -11.591 1.00 87.62 344 GLY A CA 1
ATOM 2468 C C . GLY A 1 344 ? 4.988 -7.681 -11.245 1.00 87.62 344 GLY A C 1
ATOM 2469 O O . GLY A 1 344 ? 4.594 -8.423 -10.350 1.00 87.62 344 GLY A O 1
ATOM 2470 N N . ALA A 1 345 ? 4.132 -6.987 -11.998 1.00 78.56 345 ALA A N 1
ATOM 2471 C CA . ALA A 1 345 ? 2.688 -6.936 -11.737 1.00 78.56 345 ALA A CA 1
ATOM 2472 C C . ALA A 1 345 ? 1.961 -8.287 -11.911 1.00 78.56 345 ALA A C 1
ATOM 2474 O O . ALA A 1 345 ? 0.819 -8.426 -11.482 1.00 78.56 345 ALA A O 1
ATOM 2475 N N . SER A 1 346 ? 2.594 -9.265 -12.565 1.00 76.75 346 SER A N 1
ATOM 2476 C CA . SER A 1 346 ? 2.022 -10.587 -12.843 1.00 76.75 346 SER A CA 1
ATOM 2477 C C . SER A 1 346 ? 2.537 -11.699 -11.928 1.00 76.75 346 SER A C 1
ATOM 2479 O O . SER A 1 346 ? 2.106 -12.842 -12.084 1.00 76.75 346 SER A O 1
ATOM 2481 N N . SER A 1 347 ? 3.480 -11.414 -11.026 1.00 85.00 347 SER A N 1
ATOM 2482 C CA . SER A 1 347 ? 3.989 -12.435 -10.113 1.00 85.00 347 SER A CA 1
ATOM 2483 C C . SER A 1 347 ? 2.970 -12.723 -9.012 1.00 85.00 347 SER A C 1
ATOM 2485 O O . SER A 1 347 ? 2.573 -11.830 -8.268 1.00 85.00 347 SER A O 1
ATOM 2487 N N . ASN A 1 348 ? 2.594 -13.996 -8.885 1.00 86.38 348 ASN A N 1
ATOM 2488 C CA . ASN A 1 348 ? 1.807 -14.514 -7.761 1.00 86.38 348 ASN A CA 1
ATOM 2489 C C . ASN A 1 348 ? 2.677 -15.318 -6.781 1.00 86.38 348 ASN A C 1
ATOM 2491 O O . ASN A 1 348 ? 2.144 -16.015 -5.924 1.00 86.38 348 ASN A O 1
ATOM 2495 N N . ALA A 1 349 ? 4.003 -15.302 -6.958 1.00 91.69 349 ALA A N 1
ATOM 2496 C CA . ALA A 1 349 ? 4.915 -15.958 -6.034 1.00 91.69 349 ALA A CA 1
ATOM 2497 C C . ALA A 1 349 ? 4.989 -15.137 -4.744 1.00 91.69 349 ALA A C 1
ATOM 2499 O O . ALA A 1 349 ? 5.210 -13.924 -4.801 1.00 91.69 349 ALA A O 1
ATOM 2500 N N . GLU A 1 350 ? 4.816 -15.803 -3.608 1.00 95.38 350 GLU A N 1
ATOM 2501 C CA . GLU A 1 350 ? 4.861 -15.206 -2.277 1.00 95.38 350 GLU A CA 1
ATOM 2502 C C . GLU A 1 350 ? 5.679 -16.105 -1.347 1.00 95.38 350 GLU A C 1
ATOM 2504 O O . GLU A 1 350 ? 5.706 -17.325 -1.528 1.00 95.38 350 GLU A O 1
ATOM 2509 N N . ALA A 1 351 ? 6.325 -15.505 -0.354 1.00 96.00 351 ALA A N 1
ATOM 2510 C CA . ALA A 1 351 ? 6.926 -16.219 0.764 1.00 96.00 351 ALA A CA 1
ATOM 2511 C C . ALA A 1 351 ? 6.672 -15.453 2.064 1.00 96.00 351 ALA A C 1
ATOM 2513 O O . ALA A 1 351 ? 6.542 -14.228 2.052 1.00 96.00 351 ALA A O 1
ATOM 2514 N N . ALA A 1 352 ? 6.603 -16.186 3.171 1.00 96.25 352 ALA A N 1
ATOM 2515 C CA . ALA A 1 352 ? 6.482 -15.624 4.506 1.00 96.25 352 ALA A CA 1
ATOM 2516 C C . ALA A 1 352 ? 7.831 -15.714 5.228 1.00 96.25 352 ALA A C 1
ATOM 2518 O O . ALA A 1 352 ? 8.534 -16.720 5.115 1.00 96.25 352 ALA A O 1
ATOM 2519 N N . ILE A 1 353 ? 8.174 -14.654 5.953 1.00 97.06 353 ILE A N 1
ATOM 2520 C CA . ILE A 1 353 ? 9.400 -14.525 6.741 1.00 97.06 353 ILE A CA 1
ATOM 2521 C C . ILE A 1 353 ? 8.986 -14.218 8.178 1.00 97.06 353 ILE A C 1
ATOM 2523 O O . ILE A 1 353 ? 8.260 -13.248 8.405 1.00 97.06 353 ILE A O 1
ATOM 2527 N N . ASP A 1 354 ? 9.413 -15.037 9.134 1.00 97.25 354 ASP A N 1
ATOM 2528 C CA . ASP A 1 354 ? 9.174 -14.793 10.556 1.00 97.25 354 ASP A CA 1
ATOM 2529 C C . ASP A 1 354 ? 10.003 -13.588 11.017 1.00 97.25 354 ASP A C 1
ATOM 2531 O O . ASP A 1 354 ? 11.200 -13.485 10.739 1.00 97.25 354 ASP A O 1
ATOM 2535 N N . LEU A 1 355 ? 9.350 -12.640 11.690 1.00 97.19 355 LEU A N 1
ATOM 2536 C CA . LEU A 1 355 ? 10.006 -11.432 12.180 1.00 97.19 355 LEU A CA 1
ATOM 2537 C C . LEU A 1 355 ? 10.650 -11.612 1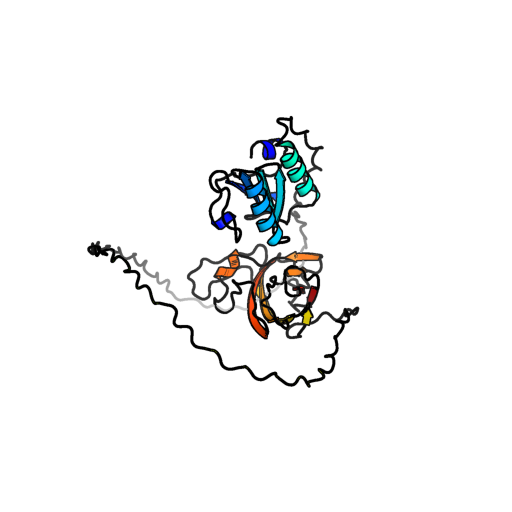3.552 1.00 97.19 355 LEU A C 1
ATOM 2539 O O . LEU A 1 355 ? 11.318 -10.687 14.010 1.00 97.19 355 LEU A O 1
ATOM 2543 N N . GLU A 1 356 ? 10.415 -12.744 14.225 1.00 95.06 356 GLU A N 1
ATOM 2544 C CA . GLU A 1 356 ? 10.959 -13.066 15.552 1.00 95.06 356 GLU A CA 1
ATOM 2545 C C . GLU A 1 356 ? 10.728 -11.954 16.598 1.00 95.06 356 GLU A C 1
ATOM 2547 O O . GLU A 1 356 ? 11.475 -11.797 17.570 1.00 95.06 356 GLU A O 1
ATOM 2552 N N . LEU A 1 357 ? 9.679 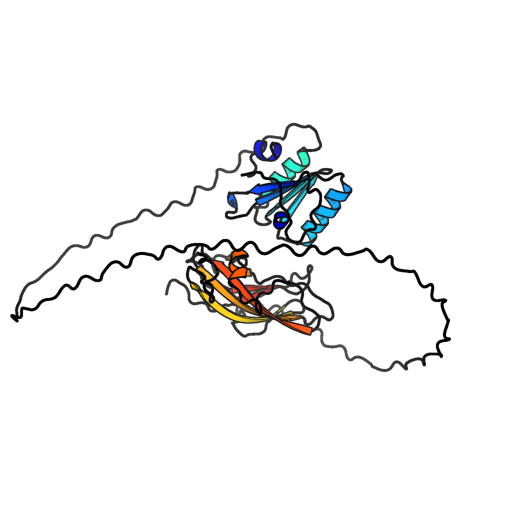-11.147 16.409 1.00 94.31 357 LEU A N 1
ATOM 2553 C CA . LEU A 1 357 ? 9.348 -10.064 17.324 1.00 94.31 357 LEU A CA 1
ATOM 2554 C C . LEU A 1 357 ? 8.806 -10.647 18.634 1.00 94.31 357 LEU A C 1
ATOM 2556 O O . LEU A 1 357 ? 7.939 -11.524 18.604 1.00 94.31 357 LEU A O 1
ATOM 2560 N N . PRO A 1 358 ? 9.251 -10.149 19.802 1.00 91.00 358 PRO A N 1
ATOM 2561 C CA . PRO A 1 358 ? 8.738 -10.624 21.075 1.00 91.00 358 PRO A CA 1
ATOM 2562 C C . PRO A 1 358 ? 7.228 -10.390 21.160 1.00 91.00 358 PRO A C 1
ATOM 2564 O O . PRO A 1 358 ? 6.717 -9.308 20.842 1.00 91.00 358 PRO A O 1
ATOM 2567 N N . ASN A 1 359 ? 6.514 -11.419 21.618 1.00 86.19 359 ASN A N 1
ATOM 2568 C CA . ASN A 1 359 ? 5.081 -11.320 21.831 1.00 86.19 359 ASN A CA 1
ATOM 2569 C C . ASN A 1 359 ? 4.793 -10.261 22.905 1.00 86.19 359 ASN A C 1
ATOM 2571 O O . ASN A 1 359 ? 5.360 -10.342 23.994 1.00 86.19 359 ASN A O 1
ATOM 2575 N N . PRO A 1 360 ? 3.885 -9.302 22.646 1.00 78.44 360 PRO A N 1
ATOM 2576 C CA . PRO A 1 360 ? 3.680 -8.129 23.504 1.00 78.44 360 PRO A CA 1
ATOM 2577 C C . PRO A 1 360 ? 3.131 -8.460 24.906 1.00 78.44 360 PRO A C 1
ATOM 2579 O O . PRO A 1 360 ? 2.976 -7.572 25.737 1.00 78.44 360 PRO A O 1
ATOM 2582 N N . SER A 1 361 ? 2.801 -9.730 25.170 1.00 71.25 361 SER A N 1
ATOM 2583 C CA . SER A 1 361 ? 2.221 -10.217 26.430 1.00 71.25 361 SER A CA 1
ATOM 2584 C C . SER A 1 361 ? 3.230 -10.852 27.403 1.00 71.25 361 SER A C 1
ATOM 2586 O O . SER A 1 361 ? 2.807 -11.292 28.472 1.00 71.25 361 SER A O 1
ATOM 2588 N N . ASN A 1 362 ? 4.519 -10.924 27.048 1.00 55.25 362 ASN A N 1
ATOM 2589 C CA . ASN A 1 362 ? 5.599 -11.459 27.894 1.00 55.25 362 ASN A CA 1
ATOM 2590 C C . ASN A 1 362 ? 6.564 -10.359 28.338 1.00 55.25 362 ASN A C 1
ATOM 2592 O O . ASN A 1 362 ? 7.010 -10.429 29.506 1.00 55.25 362 ASN A O 1
#

Foldseek 3Di:
DVLCVVLVAQFADKDQDDPVQCPPQDDAQRVPKIWGARPVVDDSFTKMKHQHPWQVSLVVSQVSVCLVPLQWDWAADTRIIMIGGSPDDPVSSVSVNLSRNVVPPVDDRPHPDPPDPPDPDPDDDDDDDDDDDDDDDDDDDDDDDDDDDDDDDDDDDDDDDDDDDDPDDDDDDDDPDDDDDDDDDDDDDDDDDDPDDDDDDDDDPPDPDDPPPPDPPPDPDAAEAQGWDDAAQKTKHFPAKDWPFQWQAQPVNPDDIDGFPATKIKTKMKMFRNDQAKWFFDFWWKAAPVRDIWDFDPVCLVSFDPQQRPPDRIAGHGGMHMHMTMTRDHNQGHQMWTWGHHIHPPTPTIGIYGNPYDGSVD

Radius of gyration: 31.35 Å; chains: 1; bounding box: 68×73×114 Å

pLDDT: mean 79.43, std 21.73, range [35.5, 98.38]

Sequence (362 aa):
MNQLRAAGLEVENPRPAVPADYGTVPPRCVDSSQRFFIPSLGGAAGGLVLVCSNQQEAQALQNDYNALGAGSRTFRNNNVLVSVDGRITDQQANQYQAVVNALSTGGTVPPLPPSATPLPATATPTGAPATATSVPPTAAPATATGAPATATGVPPTAAPPTNTAVNTVLPLPTSTATPVLPTATTVPPTATPIPPTATPTATATEEPSPTTEATATTGNDLAGLNEPVEVGGATWVIEEAADVGETLQDPQGTLPPLAASGRFVRLQFVLENNTIELQTFAMPELIDSQDRTYRNSTDALQYTRPDLACVTMQVAAGETRTCAVYYDVPADAADLQAIVRGLGASSNAEAAIDLELPNPSN